Protein AF-I3IBZ4-F1 (afdb_monomer)

Structure (mmCIF, N/CA/C/O backbone):
data_AF-I3IBZ4-F1
#
_entry.id   AF-I3IBZ4-F1
#
loop_
_atom_site.group_PDB
_atom_site.id
_atom_site.type_symbol
_atom_site.label_atom_id
_atom_site.label_alt_id
_atom_site.label_comp_id
_atom_site.label_asym_id
_atom_site.label_entity_id
_atom_site.label_seq_id
_atom_site.pdbx_PDB_ins_code
_atom_site.Cartn_x
_atom_site.Cartn_y
_atom_site.Cartn_z
_atom_site.occupancy
_atom_site.B_iso_or_equiv
_atom_site.auth_seq_id
_atom_site.auth_comp_id
_atom_site.auth_asym_id
_atom_site.auth_atom_id
_atom_site.pdbx_PDB_model_num
ATOM 1 N N . MET A 1 1 ? 5.596 2.658 -30.218 1.00 53.28 1 MET A N 1
ATOM 2 C CA . MET A 1 1 ? 4.573 2.664 -29.150 1.00 53.28 1 MET A CA 1
ATOM 3 C C . MET A 1 1 ? 4.381 1.224 -28.704 1.00 53.28 1 MET A C 1
ATOM 5 O O . MET A 1 1 ? 4.135 0.385 -29.569 1.00 53.28 1 MET A O 1
ATOM 9 N N . ILE A 1 2 ? 4.606 0.935 -27.419 1.00 62.28 2 ILE A N 1
ATOM 10 C CA . ILE A 1 2 ? 4.365 -0.392 -26.828 1.00 62.28 2 ILE A CA 1
ATOM 11 C C . ILE A 1 2 ? 2.844 -0.545 -26.701 1.00 62.28 2 ILE A C 1
ATOM 13 O O . ILE A 1 2 ? 2.195 0.416 -26.272 1.00 62.28 2 ILE A O 1
ATOM 17 N N . PRO A 1 3 ? 2.249 -1.674 -27.111 1.00 62.59 3 PRO A N 1
ATOM 18 C CA . PRO A 1 3 ? 0.838 -1.913 -26.856 1.00 62.59 3 PRO A CA 1
ATOM 19 C C . PRO A 1 3 ? 0.578 -1.909 -25.345 1.00 62.59 3 PRO A C 1
ATOM 21 O O . PRO A 1 3 ? 1.295 -2.533 -24.563 1.00 62.59 3 PRO A O 1
ATOM 24 N N . LYS A 1 4 ? -0.439 -1.150 -24.932 1.00 67.31 4 LYS A N 1
ATOM 25 C CA . LYS A 1 4 ? -0.880 -1.114 -23.535 1.00 67.31 4 LYS A CA 1
ATOM 26 C C . LYS A 1 4 ? -1.390 -2.501 -23.147 1.00 67.31 4 LYS A C 1
ATOM 28 O O . LYS A 1 4 ? -2.086 -3.086 -23.976 1.00 67.31 4 LYS A O 1
ATOM 33 N N . PRO A 1 5 ? -1.140 -2.973 -21.913 1.00 66.19 5 PRO A N 1
ATOM 34 C CA . PRO A 1 5 ? -1.683 -4.243 -21.465 1.00 66.19 5 PRO A CA 1
ATOM 35 C C . PRO A 1 5 ? -3.214 -4.198 -21.543 1.00 66.19 5 PRO A C 1
ATOM 37 O O . PRO A 1 5 ? -3.864 -3.429 -20.830 1.00 66.19 5 PRO A O 1
ATOM 40 N N . LEU A 1 6 ? -3.787 -4.998 -22.439 1.00 59.00 6 LEU A N 1
ATOM 41 C CA . LEU A 1 6 ? -5.228 -5.187 -22.597 1.00 59.00 6 LEU A CA 1
ATOM 42 C C . LEU A 1 6 ? -5.767 -6.164 -21.544 1.00 59.00 6 LEU A C 1
ATOM 44 O O . LEU A 1 6 ? -6.948 -6.112 -21.201 1.00 59.00 6 LEU A O 1
ATOM 48 N N . SER A 1 7 ? -4.904 -7.044 -21.020 1.00 60.31 7 SER A N 1
ATOM 49 C CA . SER A 1 7 ? -5.226 -8.004 -19.959 1.00 60.31 7 SER A CA 1
ATOM 50 C C . SER A 1 7 ? -3.993 -8.379 -19.128 1.00 60.31 7 SER A C 1
ATOM 52 O O . SER A 1 7 ? -2.860 -8.176 -19.561 1.00 60.31 7 SER A O 1
ATOM 54 N N . HIS A 1 8 ? -4.210 -8.963 -17.944 1.00 57.34 8 HIS A N 1
ATOM 55 C CA . HIS A 1 8 ? -3.125 -9.457 -17.084 1.00 57.34 8 HIS A CA 1
ATOM 56 C C . HIS A 1 8 ? -2.368 -10.654 -17.693 1.00 57.34 8 HIS A C 1
ATOM 58 O O . HIS A 1 8 ? -1.254 -10.941 -17.268 1.00 57.34 8 HIS A O 1
ATOM 64 N N . ASP A 1 9 ? -2.935 -11.325 -18.697 1.00 58.59 9 ASP A N 1
ATOM 65 C CA . ASP A 1 9 ? -2.363 -12.529 -19.317 1.00 58.59 9 ASP A CA 1
ATOM 66 C C . ASP A 1 9 ? -1.498 -12.221 -20.549 1.00 58.59 9 ASP A C 1
ATOM 68 O O . ASP A 1 9 ? -0.935 -13.127 -21.158 1.00 58.59 9 ASP A O 1
ATOM 72 N N . GLU A 1 10 ? -1.386 -10.947 -20.937 1.00 62.03 10 GLU A N 1
ATOM 73 C CA . GLU A 1 10 ? -0.671 -10.545 -22.155 1.00 62.03 10 GLU A CA 1
ATOM 74 C C . GLU A 1 10 ? 0.846 -10.754 -22.053 1.00 62.03 10 GLU A C 1
ATOM 76 O O . GLU A 1 10 ? 1.508 -10.988 -23.064 1.00 62.03 10 GLU A O 1
ATOM 81 N N . TYR A 1 11 ? 1.390 -10.724 -20.834 1.00 66.69 11 TYR A N 1
ATOM 82 C CA . TYR A 1 11 ? 2.815 -10.886 -20.575 1.00 66.69 11 TYR A CA 1
ATOM 83 C C . TYR A 1 11 ? 3.063 -12.111 -19.698 1.00 66.69 11 TYR A C 1
ATOM 85 O O . TYR A 1 11 ? 2.478 -12.259 -18.623 1.00 66.69 11 TYR A O 1
ATOM 93 N N . THR A 1 12 ? 3.942 -12.995 -20.168 1.00 68.00 12 THR A N 1
ATOM 94 C CA . THR A 1 12 ? 4.393 -14.153 -19.391 1.00 68.00 12 THR A CA 1
ATOM 95 C C . THR A 1 12 ? 5.521 -13.717 -18.462 1.00 68.00 12 THR A C 1
ATOM 97 O O . THR A 1 12 ? 6.409 -12.968 -18.865 1.00 68.00 12 THR A O 1
ATOM 100 N N . ILE A 1 13 ? 5.461 -14.167 -17.212 1.00 68.38 13 ILE A N 1
ATOM 101 C CA . ILE A 1 13 ? 6.496 -13.929 -16.205 1.00 68.38 13 ILE A CA 1
ATOM 102 C C . ILE A 1 13 ? 7.833 -14.499 -16.708 1.00 68.38 13 ILE A C 1
ATOM 104 O O . ILE A 1 13 ? 7.874 -15.639 -17.168 1.00 68.38 13 ILE A O 1
ATOM 108 N N . GLY A 1 14 ? 8.893 -13.690 -16.655 1.00 68.12 14 GLY A N 1
ATOM 109 C CA . GLY A 1 14 ? 10.267 -14.103 -16.938 1.00 68.12 14 GLY A CA 1
ATOM 110 C C . GLY A 1 14 ? 10.938 -14.780 -15.744 1.00 68.12 14 GLY A C 1
ATOM 111 O O . GLY A 1 14 ? 10.303 -15.101 -14.744 1.00 68.12 14 GLY A O 1
ATOM 112 N N . ASP A 1 15 ? 12.248 -14.982 -15.838 1.00 68.50 15 ASP A N 1
ATOM 113 C CA . ASP A 1 15 ? 12.976 -15.824 -14.882 1.00 68.50 15 ASP A CA 1
ATOM 114 C C . ASP A 1 15 ? 13.227 -15.155 -13.518 1.00 68.50 15 ASP A C 1
ATOM 116 O O . ASP A 1 15 ? 13.641 -15.834 -12.575 1.00 68.50 15 ASP A O 1
ATOM 120 N N . SER A 1 16 ? 12.996 -13.840 -13.383 1.00 82.88 16 SER A N 1
ATOM 121 C CA . SER A 1 16 ? 13.294 -13.114 -12.147 1.00 82.88 16 SER A CA 1
ATOM 122 C C . SER A 1 16 ? 12.249 -12.067 -11.748 1.00 82.88 16 SER A C 1
ATOM 124 O O . SER A 1 16 ? 11.640 -11.381 -12.574 1.00 82.88 16 SER A O 1
ATOM 126 N N . ALA A 1 17 ? 12.065 -11.949 -10.434 1.00 88.88 17 ALA A N 1
ATOM 127 C CA . ALA A 1 17 ? 11.286 -10.916 -9.774 1.00 88.88 17 ALA A CA 1
ATOM 128 C C . ALA A 1 17 ? 12.067 -10.424 -8.544 1.00 88.88 17 ALA A C 1
ATOM 130 O O . ALA A 1 17 ? 12.696 -11.223 -7.843 1.00 88.88 17 ALA A O 1
ATOM 131 N N . SER A 1 18 ? 12.047 -9.115 -8.284 1.00 91.94 18 SER A N 1
ATOM 132 C CA . SER A 1 18 ? 12.682 -8.502 -7.116 1.00 91.94 18 SER A CA 1
ATOM 133 C C . SER A 1 18 ? 11.680 -7.746 -6.254 1.00 91.94 18 SER A C 1
ATOM 135 O O . SER A 1 18 ? 10.735 -7.114 -6.737 1.00 91.94 18 SER A O 1
ATOM 137 N N . TRP A 1 19 ? 11.931 -7.801 -4.951 1.00 93.44 19 TRP A N 1
ATOM 138 C CA . TRP A 1 19 ? 11.172 -7.093 -3.937 1.00 93.44 19 TRP A CA 1
ATOM 139 C C . TRP A 1 19 ? 12.104 -6.234 -3.104 1.00 93.44 19 TRP A C 1
ATOM 141 O O . TRP A 1 19 ? 13.249 -6.610 -2.844 1.00 93.44 19 TRP A O 1
ATOM 151 N N . VAL A 1 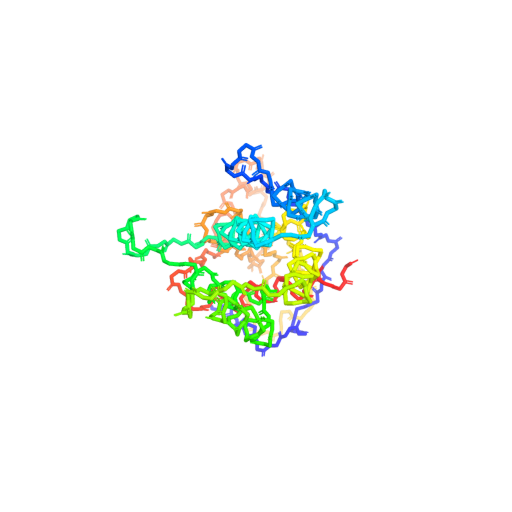20 ? 11.566 -5.134 -2.598 1.00 95.19 20 VAL A N 1
ATOM 152 C CA . VAL A 1 20 ? 12.240 -4.281 -1.625 1.00 95.19 20 VAL A CA 1
ATOM 153 C C . VAL A 1 20 ? 11.359 -4.107 -0.395 1.00 95.19 20 VAL A C 1
ATOM 155 O O . VAL A 1 20 ? 10.133 -4.055 -0.487 1.00 95.19 20 VAL A O 1
ATOM 158 N N . LYS A 1 21 ? 11.975 -4.026 0.783 1.00 95.06 21 LYS A N 1
ATOM 159 C CA . LYS A 1 21 ? 11.260 -3.645 2.000 1.00 95.06 21 LYS A CA 1
ATOM 160 C C . LYS A 1 21 ? 11.139 -2.126 2.042 1.00 95.06 21 LYS A C 1
ATOM 162 O O . LYS A 1 21 ? 12.148 -1.429 1.942 1.00 95.06 21 LYS A O 1
ATOM 167 N N . ILE A 1 22 ? 9.925 -1.618 2.216 1.00 94.62 22 ILE A N 1
ATOM 168 C CA . ILE A 1 22 ? 9.693 -0.197 2.487 1.00 94.62 22 ILE A CA 1
ATOM 169 C C . ILE A 1 22 ? 9.582 0.031 3.997 1.00 94.62 22 ILE A C 1
ATOM 171 O O . ILE A 1 22 ? 9.084 -0.814 4.740 1.00 94.62 22 ILE A O 1
ATOM 175 N N . GLU A 1 23 ? 10.073 1.179 4.455 1.00 90.38 23 GLU A N 1
ATOM 176 C CA . GLU A 1 23 ? 10.063 1.555 5.869 1.00 90.38 23 GLU A CA 1
ATOM 177 C C . GLU A 1 23 ? 8.943 2.556 6.167 1.00 90.38 23 GLU A C 1
ATOM 179 O O . GLU A 1 23 ? 8.594 3.395 5.334 1.00 90.38 23 GLU A O 1
ATOM 184 N N . TYR A 1 24 ? 8.403 2.494 7.383 1.00 90.56 24 TYR A N 1
ATOM 185 C CA . TYR A 1 24 ? 7.459 3.492 7.875 1.00 90.56 24 TYR A CA 1
ATOM 186 C C . TYR A 1 24 ? 8.195 4.795 8.219 1.00 90.56 24 TYR A C 1
ATOM 188 O O . TYR A 1 24 ? 9.241 4.778 8.861 1.00 90.56 24 TYR A O 1
ATOM 196 N N . GLU A 1 25 ? 7.615 5.947 7.869 1.00 84.50 25 GLU A N 1
ATOM 197 C CA . GLU A 1 25 ? 8.152 7.265 8.269 1.00 84.50 25 GLU A CA 1
ATOM 198 C C . GLU A 1 25 ? 8.007 7.532 9.785 1.00 84.50 25 GLU A C 1
ATOM 200 O O . GLU A 1 25 ? 8.640 8.431 10.338 1.00 84.50 25 GLU A O 1
ATOM 205 N N . SER A 1 26 ? 7.145 6.767 10.461 1.00 83.31 26 SER A N 1
ATOM 206 C CA . SER A 1 26 ? 6.847 6.883 11.889 1.00 83.31 26 SER A CA 1
ATOM 207 C C . SER A 1 26 ? 7.740 5.969 12.728 1.00 83.31 26 SER A C 1
ATOM 209 O O . SER A 1 26 ? 8.043 4.847 12.339 1.00 83.31 26 SER A O 1
ATOM 211 N N . PHE A 1 27 ? 8.075 6.413 13.943 1.00 87.19 27 PHE A N 1
ATOM 212 C CA . PHE A 1 27 ? 8.752 5.581 14.946 1.00 87.19 27 PHE A CA 1
ATOM 213 C C . PHE A 1 27 ? 7.892 4.397 15.425 1.00 87.19 27 PHE A C 1
ATOM 215 O O . PHE A 1 27 ? 8.412 3.376 15.867 1.00 87.19 27 PHE A O 1
ATOM 222 N N . ILE A 1 28 ? 6.568 4.552 15.376 1.00 90.88 28 ILE A N 1
ATOM 223 C CA . ILE A 1 28 ? 5.593 3.523 15.748 1.00 90.88 28 ILE A CA 1
ATOM 224 C C . ILE A 1 28 ? 4.964 2.989 14.466 1.00 90.88 28 ILE A C 1
ATOM 226 O O . ILE A 1 28 ? 4.388 3.771 13.708 1.00 90.88 28 ILE A O 1
ATOM 230 N N . ASP A 1 29 ? 5.050 1.678 14.252 1.00 94.19 29 ASP A N 1
ATOM 231 C CA . ASP 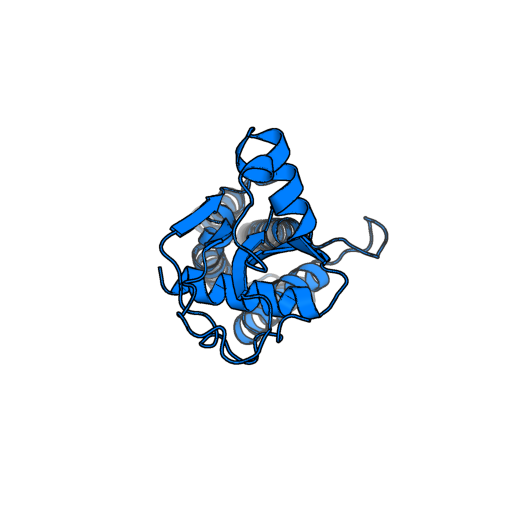A 1 29 ? 4.435 1.002 13.110 1.00 94.19 29 ASP A CA 1
ATOM 232 C C . ASP A 1 29 ? 2.928 0.708 13.334 1.00 94.19 29 ASP A C 1
ATOM 234 O O . ASP A 1 29 ? 2.404 0.824 14.454 1.00 94.19 29 ASP A O 1
ATOM 238 N N . PRO A 1 30 ? 2.185 0.336 12.276 1.00 96.56 30 PRO A N 1
ATOM 239 C CA . PRO A 1 30 ? 0.769 -0.011 12.380 1.00 96.56 30 PRO A CA 1
ATOM 240 C C . PRO A 1 30 ? 0.477 -1.170 13.338 1.00 96.56 30 PRO A C 1
ATOM 242 O O . PRO A 1 30 ? -0.491 -1.106 14.100 1.00 96.56 30 PRO A O 1
ATOM 245 N N . ALA A 1 31 ? 1.322 -2.204 13.354 1.00 96.56 31 ALA A N 1
ATOM 246 C CA . ALA A 1 31 ? 1.151 -3.361 14.230 1.00 96.56 31 ALA A CA 1
ATOM 247 C C . ALA A 1 31 ? 1.215 -2.958 15.712 1.00 96.56 31 ALA A C 1
ATOM 249 O O . ALA A 1 31 ? 0.456 -3.462 16.545 1.00 96.56 31 ALA A O 1
ATOM 250 N N . LYS A 1 32 ? 2.064 -1.987 16.051 1.00 97.56 32 LYS A N 1
ATOM 251 C CA . LYS A 1 32 ? 2.188 -1.449 17.399 1.00 97.56 32 LYS A CA 1
ATOM 252 C C . LYS A 1 32 ? 0.945 -0.668 17.810 1.00 97.56 32 LYS A C 1
ATOM 254 O O . LYS A 1 32 ? 0.459 -0.886 18.921 1.00 97.56 32 LYS A O 1
ATOM 259 N N . TYR A 1 33 ? 0.392 0.170 16.934 1.00 97.62 33 TYR A N 1
ATOM 260 C CA . TYR A 1 33 ? -0.895 0.825 17.190 1.00 97.62 33 TYR A CA 1
ATOM 261 C C . TYR A 1 33 ? -2.027 -0.190 17.389 1.00 97.62 33 TYR A C 1
ATOM 263 O O . TYR A 1 33 ? -2.779 -0.078 18.357 1.00 97.62 33 TYR A O 1
ATOM 271 N N . LEU A 1 34 ? -2.105 -1.225 16.548 1.00 97.50 34 LEU A N 1
ATOM 272 C CA . LEU A 1 34 ? -3.077 -2.307 16.720 1.00 97.50 34 LEU A CA 1
ATOM 273 C C . LEU A 1 34 ? -2.883 -3.036 18.061 1.00 97.50 34 LEU A C 1
ATOM 275 O O . LEU A 1 34 ? -3.854 -3.342 18.746 1.00 97.50 34 LEU A O 1
ATOM 279 N N . SER A 1 35 ? -1.637 -3.245 18.498 1.00 97.94 35 SER A N 1
ATOM 280 C CA . SER A 1 35 ? -1.361 -3.861 19.802 1.00 97.94 35 SER A CA 1
ATOM 281 C C . SER A 1 35 ? -1.858 -3.019 20.982 1.00 97.94 35 SER A C 1
ATOM 283 O O . SER A 1 35 ? -2.307 -3.580 21.977 1.00 97.94 35 SER A O 1
ATOM 285 N N . PHE A 1 36 ? -1.805 -1.684 20.891 1.00 97.06 36 PHE A N 1
ATOM 286 C CA . PHE A 1 36 ? -2.398 -0.812 21.910 1.00 97.06 36 PHE A CA 1
ATOM 287 C C . PHE A 1 36 ? -3.915 -0.943 21.921 1.00 97.06 36 PHE A C 1
ATOM 289 O O . PHE A 1 36 ? -4.502 -1.069 22.988 1.00 97.06 36 PHE A O 1
ATOM 296 N N . SER A 1 37 ? -4.517 -1.001 20.733 1.00 95.38 37 SER A N 1
ATOM 297 C CA . SER A 1 37 ? -5.954 -1.186 20.576 1.00 95.38 37 SER A CA 1
ATOM 298 C C . SER A 1 37 ? -6.462 -2.470 21.240 1.00 95.38 37 SER A C 1
ATOM 300 O O . SER A 1 37 ? -7.388 -2.430 22.046 1.00 95.38 37 SER A O 1
ATOM 302 N N . LYS A 1 38 ? -5.788 -3.597 20.991 1.00 96.38 38 LYS A N 1
ATOM 303 C CA . LYS A 1 38 ? -6.114 -4.886 21.619 1.00 96.38 38 LYS A CA 1
ATOM 304 C C . LYS A 1 38 ? -5.941 -4.858 23.138 1.00 96.38 38 LYS A C 1
ATOM 306 O O . LYS A 1 38 ? -6.815 -5.313 23.864 1.00 96.38 38 LYS A O 1
ATOM 311 N N . LYS A 1 39 ? -4.854 -4.254 23.628 1.00 96.56 39 LYS A N 1
ATOM 312 C CA . LYS A 1 39 ? -4.608 -4.113 25.072 1.00 96.56 39 LYS A CA 1
ATOM 313 C C . LYS A 1 39 ? -5.665 -3.272 25.778 1.00 96.56 39 LYS A C 1
ATOM 315 O O . LYS A 1 39 ? -6.020 -3.596 26.905 1.00 96.56 39 LYS A O 1
ATOM 320 N N . ASP A 1 40 ? -6.164 -2.216 25.138 1.00 94.81 40 ASP A N 1
ATOM 321 C CA . ASP A 1 40 ? -7.244 -1.404 25.706 1.00 94.81 40 ASP A CA 1
ATOM 322 C C . ASP A 1 40 ? -8.495 -2.268 25.971 1.00 94.81 40 ASP A C 1
ATOM 324 O O . ASP A 1 40 ? -9.120 -2.114 27.018 1.00 94.81 40 ASP A O 1
ATOM 328 N N . LEU A 1 41 ? -8.807 -3.234 25.094 1.00 91.31 41 LEU A N 1
ATOM 329 C CA . LEU A 1 41 ? -9.903 -4.188 25.309 1.00 91.31 41 LEU A CA 1
ATOM 330 C C . LEU A 1 41 ? -9.621 -5.244 26.386 1.00 91.31 41 LEU A C 1
ATOM 332 O O . LEU A 1 41 ? -10.563 -5.744 26.994 1.00 91.31 41 LEU A O 1
ATOM 336 N N . GLU A 1 42 ? -8.360 -5.603 26.620 1.00 92.00 42 GLU A N 1
ATOM 337 C CA . GLU A 1 42 ? -7.977 -6.616 27.615 1.00 92.00 42 GLU A CA 1
ATOM 338 C C . GLU A 1 42 ? -8.001 -6.086 29.058 1.00 92.00 42 GLU A C 1
ATOM 340 O O . GLU A 1 42 ? -8.239 -6.857 29.986 1.00 92.00 42 GLU A O 1
ATOM 345 N N . ILE A 1 43 ? -7.727 -4.791 29.264 1.00 87.50 43 ILE A N 1
ATOM 346 C CA . ILE A 1 43 ? -7.568 -4.202 30.607 1.00 87.50 43 ILE A CA 1
ATOM 347 C C . ILE A 1 43 ? -8.915 -4.027 31.311 1.00 87.50 43 ILE A C 1
ATOM 349 O O . ILE A 1 43 ? -9.106 -4.495 32.432 1.00 87.50 43 ILE A O 1
ATOM 353 N N . GLU A 1 44 ? -9.827 -3.293 30.681 1.00 85.62 44 GLU A N 1
ATOM 354 C CA . GLU A 1 44 ? -11.117 -2.918 31.253 1.00 85.62 44 GLU A CA 1
ATOM 355 C C . GLU A 1 44 ? -12.109 -2.689 30.117 1.00 85.62 44 GLU A C 1
ATOM 357 O O . GLU A 1 44 ? -11.768 -2.109 29.087 1.00 85.62 44 GLU A O 1
ATOM 362 N N . LYS A 1 45 ? -13.360 -3.101 30.306 1.00 88.62 45 LYS A N 1
ATOM 363 C CA . LYS A 1 45 ? -14.439 -2.842 29.352 1.00 88.62 45 LYS A CA 1
ATOM 364 C C . LYS A 1 45 ? -15.172 -1.578 29.797 1.00 88.62 45 LYS A C 1
ATOM 366 O O . LYS A 1 45 ? -16.030 -1.619 30.674 1.00 88.62 45 LYS A O 1
ATOM 371 N N . SER A 1 46 ? -14.768 -0.441 29.238 1.00 92.12 46 SER A N 1
ATOM 372 C CA . SER A 1 46 ? -15.305 0.880 29.561 1.00 92.12 46 SER A CA 1
ATOM 373 C C . SER A 1 46 ? -15.401 1.734 28.302 1.00 92.12 46 SER A C 1
ATOM 375 O O . SER A 1 46 ? -14.685 1.525 27.326 1.00 92.12 46 SER A O 1
ATOM 377 N N . GLU A 1 47 ? -16.222 2.775 28.353 1.00 90.50 47 GLU A N 1
ATOM 378 C CA . GLU A 1 47 ? -16.339 3.754 27.269 1.00 90.50 47 GLU A CA 1
ATOM 379 C C . GLU A 1 47 ? -14.972 4.330 26.863 1.00 90.50 47 GLU A C 1
ATOM 381 O O . GLU A 1 47 ? -14.653 4.467 25.682 1.00 90.50 47 GLU A O 1
ATOM 386 N N . ARG A 1 48 ? -14.117 4.611 27.856 1.00 92.56 48 ARG A N 1
ATOM 387 C CA . ARG A 1 48 ? -12.763 5.132 27.643 1.00 92.56 48 ARG A CA 1
ATOM 388 C C . ARG A 1 48 ? -11.891 4.148 26.870 1.00 92.56 48 ARG A C 1
ATOM 390 O O . ARG A 1 48 ? -11.175 4.567 25.961 1.00 92.56 48 ARG A O 1
ATOM 397 N N . THR A 1 49 ? -11.902 2.874 27.251 1.00 94.06 49 THR A N 1
ATOM 398 C CA . THR A 1 49 ? -11.075 1.861 26.592 1.00 94.06 49 THR A CA 1
ATOM 399 C C . THR A 1 49 ? -11.584 1.571 25.186 1.00 94.06 49 THR A C 1
ATOM 401 O O . THR A 1 49 ? -10.764 1.464 24.281 1.00 94.06 49 THR A O 1
ATOM 404 N N . PHE A 1 50 ? -12.897 1.595 24.949 1.00 91.38 50 PHE A N 1
ATOM 405 C CA . PHE A 1 50 ? -13.464 1.471 23.601 1.00 91.38 50 PHE A CA 1
ATOM 406 C C . PHE A 1 50 ? -13.046 2.625 22.681 1.00 91.38 50 PHE A C 1
ATOM 408 O O . PHE A 1 50 ? -12.520 2.397 21.590 1.00 91.38 50 PHE A O 1
ATOM 415 N N . ILE A 1 51 ? -13.166 3.873 23.150 1.00 89.81 51 ILE A N 1
ATOM 416 C CA . ILE A 1 51 ? -12.731 5.063 22.398 1.00 89.81 51 ILE A CA 1
ATOM 417 C C . ILE A 1 51 ? -11.230 5.001 22.075 1.00 89.81 51 ILE A C 1
ATOM 419 O O . ILE A 1 51 ? -10.813 5.303 20.948 1.00 89.81 51 ILE A O 1
ATOM 423 N N . ASN A 1 52 ? -10.403 4.608 23.048 1.00 93.00 52 ASN A N 1
ATOM 424 C CA . ASN A 1 52 ? -8.960 4.475 22.854 1.00 93.00 52 ASN A CA 1
ATOM 425 C C . ASN A 1 52 ? -8.624 3.363 21.859 1.00 93.00 52 ASN A C 1
ATOM 427 O O . ASN A 1 52 ? -7.817 3.583 20.947 1.00 93.00 52 ASN A O 1
ATOM 431 N N . ALA A 1 53 ? -9.280 2.211 21.992 1.00 93.62 53 ALA A N 1
ATOM 432 C CA . ALA A 1 53 ? -9.045 1.055 21.151 1.00 93.62 53 ALA A CA 1
ATOM 433 C C . ALA A 1 53 ? -9.342 1.384 19.684 1.00 93.62 53 ALA A C 1
ATOM 435 O O . ALA A 1 53 ? -8.465 1.247 18.825 1.00 93.62 53 ALA A O 1
ATOM 436 N N . ILE A 1 54 ? -10.520 1.944 19.412 1.00 90.69 54 ILE A N 1
ATOM 437 C CA . ILE A 1 54 ? -10.900 2.463 18.097 1.00 90.69 54 ILE A CA 1
ATOM 438 C C . ILE A 1 54 ? -9.873 3.473 17.567 1.00 90.69 54 ILE A C 1
ATOM 440 O O . ILE A 1 54 ? -9.412 3.371 16.428 1.00 90.69 54 ILE A O 1
ATOM 444 N N . SER A 1 55 ? -9.483 4.450 18.391 1.00 90.75 55 SER A N 1
ATOM 445 C CA . SER A 1 55 ? -8.552 5.507 17.977 1.00 90.75 55 SER A CA 1
ATOM 446 C C . SER A 1 55 ? -7.189 4.940 17.571 1.00 90.75 55 SER A C 1
ATOM 448 O O . SER A 1 55 ? -6.575 5.409 16.611 1.00 90.75 55 SER A O 1
ATOM 450 N N . ASN A 1 56 ? -6.707 3.925 18.287 1.00 94.88 56 ASN A N 1
ATOM 451 C CA . ASN A 1 56 ? -5.455 3.238 17.987 1.00 94.88 56 ASN A CA 1
ATOM 452 C C . ASN A 1 56 ? -5.564 2.365 16.727 1.00 94.88 56 ASN A C 1
ATOM 454 O O . ASN A 1 56 ? -4.705 2.468 15.852 1.00 94.88 56 ASN A O 1
ATOM 458 N N . ALA A 1 57 ? -6.645 1.600 16.562 1.00 93.19 57 ALA A N 1
ATOM 459 C CA . ALA A 1 57 ? -6.893 0.828 15.341 1.00 93.19 57 ALA A CA 1
ATOM 460 C C . ALA A 1 57 ? -6.988 1.734 14.096 1.00 93.19 57 ALA A C 1
ATOM 462 O O . ALA A 1 57 ? -6.399 1.443 13.054 1.00 93.19 57 ALA A O 1
ATOM 463 N N . LYS A 1 58 ? -7.619 2.907 14.221 1.00 89.75 58 LYS A N 1
ATOM 464 C CA . LYS A 1 58 ? -7.655 3.917 13.155 1.00 89.75 58 LYS A CA 1
ATOM 465 C C . LYS A 1 58 ? -6.258 4.413 12.779 1.00 89.75 58 LYS A C 1
ATOM 467 O O . LYS A 1 58 ? -5.958 4.530 11.593 1.00 89.75 58 LYS A O 1
ATOM 472 N N . ARG A 1 59 ? -5.396 4.709 13.758 1.00 92.06 59 ARG A N 1
ATOM 473 C CA . ARG A 1 59 ? -4.008 5.131 13.484 1.00 92.06 59 ARG A CA 1
ATOM 474 C C . ARG A 1 59 ? -3.231 4.052 12.738 1.00 92.06 59 ARG A C 1
ATOM 476 O O . ARG A 1 59 ? -2.522 4.387 11.794 1.00 92.06 59 ARG A O 1
ATOM 483 N N . ALA A 1 60 ? -3.420 2.785 13.110 1.00 94.56 60 ALA A N 1
ATOM 484 C CA . ALA A 1 60 ? -2.822 1.659 12.402 1.00 94.56 60 ALA A CA 1
ATOM 485 C C . ALA A 1 60 ? -3.255 1.627 10.926 1.00 94.56 60 ALA A C 1
ATOM 487 O O . ALA A 1 60 ? -2.409 1.632 10.033 1.00 94.56 60 ALA A O 1
ATOM 488 N N . LEU A 1 61 ? -4.565 1.694 10.669 1.00 92.56 61 LEU A N 1
ATOM 489 C CA . LEU A 1 61 ? -5.124 1.744 9.316 1.00 92.56 61 LEU A CA 1
ATOM 490 C C . LEU A 1 61 ? -4.579 2.928 8.502 1.00 92.56 61 LEU A C 1
ATOM 492 O O . LEU A 1 61 ? -4.147 2.752 7.363 1.00 92.56 61 LEU A O 1
ATOM 496 N N . HIS A 1 62 ? -4.611 4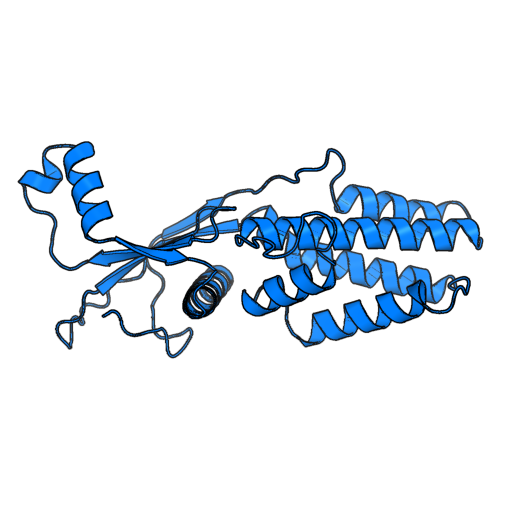.133 9.075 1.00 91.31 62 HIS A N 1
ATOM 497 C CA . HIS A 1 62 ? -4.166 5.351 8.400 1.00 91.31 62 HIS A CA 1
ATOM 498 C C . HIS A 1 62 ? -2.695 5.265 8.000 1.00 91.31 62 HIS A C 1
ATOM 500 O O . HIS A 1 62 ? -2.371 5.497 6.837 1.00 91.31 62 HIS A O 1
ATOM 506 N N . LEU A 1 63 ? -1.826 4.882 8.939 1.00 93.69 63 LEU A N 1
ATOM 507 C CA . LEU A 1 63 ? -0.393 4.784 8.690 1.00 93.69 63 LEU A CA 1
ATOM 508 C C . LEU A 1 63 ? -0.073 3.719 7.630 1.00 93.69 63 LEU A C 1
ATOM 510 O O . LEU A 1 63 ? 0.746 3.978 6.750 1.00 93.69 63 LEU A O 1
ATOM 514 N N . GLN A 1 64 ? -0.745 2.562 7.662 1.00 95.31 64 GLN A N 1
ATOM 515 C CA . GLN A 1 64 ? -0.577 1.509 6.652 1.00 95.31 64 GLN A CA 1
ATOM 516 C C . GLN A 1 64 ? -0.917 2.020 5.245 1.00 95.31 64 GLN A C 1
ATOM 518 O O . GLN A 1 64 ? -0.126 1.892 4.312 1.00 95.31 64 GLN A O 1
ATOM 523 N N . VAL A 1 65 ? -2.093 2.633 5.092 1.00 93.88 65 VAL A N 1
ATOM 524 C CA . VAL A 1 65 ? -2.586 3.141 3.802 1.00 93.88 65 VAL A CA 1
ATOM 525 C C . VAL A 1 65 ? -1.711 4.278 3.280 1.00 93.88 65 VAL A C 1
ATOM 527 O O . VAL A 1 65 ? -1.374 4.304 2.094 1.00 93.88 65 VAL A O 1
ATOM 530 N N . GLU A 1 66 ? -1.324 5.214 4.145 1.00 93.50 66 GLU A N 1
ATOM 531 C CA . GLU A 1 66 ? -0.451 6.330 3.778 1.00 93.50 66 GLU A CA 1
ATOM 532 C C . GLU A 1 66 ? 0.921 5.827 3.319 1.00 93.50 66 GLU A C 1
ATOM 534 O O . GLU A 1 66 ? 1.410 6.254 2.276 1.00 93.50 66 GLU A O 1
ATOM 539 N N . THR A 1 67 ? 1.503 4.868 4.038 1.00 94.94 67 THR A N 1
ATOM 540 C CA . THR A 1 67 ? 2.807 4.283 3.693 1.00 94.94 67 THR A CA 1
ATOM 541 C C . THR A 1 67 ? 2.757 3.585 2.338 1.00 94.94 67 THR A C 1
ATOM 543 O O . THR A 1 67 ? 3.561 3.891 1.459 1.00 94.94 67 THR A O 1
ATOM 546 N N . ILE A 1 68 ? 1.763 2.717 2.122 1.00 96.00 68 ILE A N 1
ATOM 547 C CA . ILE A 1 68 ? 1.615 1.990 0.855 1.00 96.00 68 ILE A CA 1
ATOM 548 C C . ILE A 1 68 ? 1.373 2.960 -0.307 1.00 96.00 68 ILE A C 1
ATOM 550 O O . ILE A 1 68 ? 2.049 2.888 -1.330 1.00 96.00 68 ILE A O 1
ATOM 554 N N . SER A 1 69 ? 0.432 3.895 -0.166 1.00 95.25 69 SER A N 1
ATOM 555 C CA . SER A 1 69 ? 0.126 4.853 -1.238 1.00 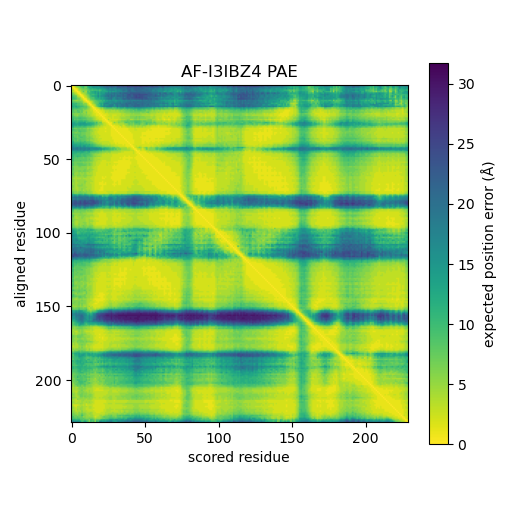95.25 69 SER A CA 1
ATOM 556 C C . SER A 1 69 ? 1.328 5.736 -1.588 1.00 95.25 69 SER A C 1
ATOM 558 O O . SER A 1 69 ? 1.598 5.937 -2.774 1.00 95.25 69 SER A O 1
ATOM 560 N N . LYS A 1 70 ? 2.087 6.218 -0.593 1.00 94.62 70 LYS A N 1
ATOM 561 C CA . LYS A 1 70 ? 3.338 6.955 -0.817 1.00 94.62 70 LYS A CA 1
ATOM 562 C C . LYS A 1 70 ? 4.376 6.096 -1.530 1.00 94.62 70 LYS A C 1
ATOM 564 O O . LYS A 1 70 ? 5.000 6.598 -2.457 1.00 94.62 70 LYS A O 1
ATOM 569 N N . ALA A 1 71 ? 4.532 4.824 -1.161 1.00 95.88 71 ALA A N 1
ATOM 570 C CA . ALA A 1 71 ? 5.460 3.912 -1.833 1.00 95.88 71 ALA A CA 1
ATOM 571 C C . ALA A 1 71 ? 5.096 3.704 -3.311 1.00 95.88 71 ALA A C 1
ATOM 573 O O . ALA A 1 71 ? 5.971 3.757 -4.170 1.00 95.88 71 ALA A O 1
ATOM 574 N N . PHE A 1 72 ? 3.802 3.625 -3.638 1.00 96.44 72 PHE A N 1
ATOM 575 C CA . PHE A 1 72 ? 3.301 3.678 -5.020 1.00 96.44 72 PHE A CA 1
ATOM 576 C C . PHE A 1 72 ? 3.302 5.097 -5.627 1.00 96.44 72 PHE A C 1
ATOM 578 O O . PHE A 1 72 ? 2.687 5.349 -6.660 1.00 96.44 72 PHE A O 1
ATOM 585 N N . GLY A 1 73 ? 3.971 6.062 -4.998 1.00 94.50 73 GLY A N 1
ATOM 586 C CA . GLY A 1 73 ? 4.205 7.390 -5.551 1.00 94.50 73 GLY A CA 1
ATOM 587 C C . GLY A 1 73 ? 3.007 8.328 -5.543 1.00 94.50 73 GLY A C 1
ATOM 588 O O . GLY A 1 73 ? 2.915 9.216 -6.400 1.00 94.50 73 GLY A O 1
ATOM 589 N N . PHE A 1 74 ? 2.094 8.155 -4.587 1.00 93.50 74 PHE A N 1
ATOM 590 C CA . PHE A 1 74 ? 1.077 9.156 -4.307 1.00 93.50 74 PHE A CA 1
ATOM 591 C C . PHE A 1 74 ? 1.745 10.496 -3.980 1.00 93.50 74 PHE A C 1
ATOM 593 O O . PHE A 1 74 ? 2.431 10.652 -2.968 1.00 93.50 74 PHE A O 1
ATOM 600 N N . LYS A 1 75 ? 1.514 11.489 -4.841 1.00 84.00 75 LYS A N 1
ATOM 601 C CA . LYS A 1 75 ? 1.927 12.879 -4.638 1.00 84.00 75 LYS A CA 1
ATOM 602 C C . LYS A 1 75 ? 0.671 13.728 -4.529 1.00 84.00 75 LYS A C 1
ATOM 604 O O . LYS A 1 75 ? -0.076 13.870 -5.498 1.00 84.00 75 LYS A O 1
ATOM 609 N N . SER A 1 76 ? 0.430 14.309 -3.356 1.00 67.19 76 SER A N 1
ATOM 610 C CA . SER A 1 76 ? -0.691 15.232 -3.200 1.00 67.19 76 SER A CA 1
ATOM 611 C C . SER A 1 76 ? -0.516 16.457 -4.099 1.00 67.19 76 SER A C 1
ATOM 613 O O . SER A 1 76 ? 0.485 17.165 -4.012 1.00 67.19 76 SER A O 1
ATOM 615 N N . ARG A 1 77 ? -1.540 16.750 -4.909 1.00 62.28 77 ARG A N 1
ATOM 616 C CA . ARG A 1 77 ? -1.676 18.027 -5.637 1.00 62.28 77 ARG A CA 1
ATOM 617 C C . ARG A 1 77 ? -2.238 19.151 -4.757 1.00 62.28 77 ARG A C 1
ATOM 619 O O . ARG A 1 77 ? -2.193 20.315 -5.142 1.00 62.28 77 ARG A O 1
ATOM 626 N N . LYS A 1 78 ? -2.796 18.808 -3.594 1.00 57.75 78 LYS A N 1
ATOM 627 C CA . LYS A 1 78 ? -3.294 19.751 -2.588 1.00 57.75 78 LYS A CA 1
ATOM 628 C C . LYS A 1 78 ? -2.132 20.175 -1.679 1.00 57.75 78 LYS A C 1
ATOM 630 O O . LYS A 1 78 ? -1.185 19.411 -1.487 1.00 57.75 78 LYS A O 1
ATOM 635 N N . SER A 1 79 ? -2.223 21.371 -1.087 1.00 54.56 79 SER A N 1
ATOM 636 C CA . SER A 1 79 ? -1.369 21.784 0.044 1.00 54.56 79 SER A CA 1
ATOM 637 C C . SER A 1 79 ? -1.239 20.636 1.058 1.00 54.56 79 SER A C 1
ATOM 639 O O . SER A 1 79 ? -2.225 19.931 1.286 1.00 54.56 79 SER A O 1
ATOM 641 N N . LYS A 1 80 ? -0.057 20.463 1.678 1.00 54.25 80 LYS A N 1
ATOM 642 C CA . LYS A 1 80 ? 0.224 19.407 2.679 1.00 54.25 80 LYS A CA 1
ATOM 643 C C . LYS A 1 80 ? -0.860 19.281 3.765 1.00 54.25 80 LYS A C 1
ATOM 645 O O . LYS A 1 80 ? -1.019 18.206 4.321 1.00 54.25 80 LYS A O 1
ATOM 650 N N . ASN A 1 81 ? -1.635 20.339 4.017 1.00 50.91 81 ASN A N 1
ATOM 651 C CA . ASN A 1 81 ? -2.675 20.375 5.046 1.00 50.91 81 ASN A CA 1
ATOM 652 C C . ASN A 1 81 ? -4.068 19.885 4.588 1.00 50.91 81 ASN A C 1
ATOM 654 O O . ASN A 1 81 ? -4.970 19.825 5.414 1.00 50.91 81 ASN A O 1
ATOM 658 N N . ASN A 1 82 ? -4.263 19.547 3.306 1.00 55.50 82 ASN A N 1
ATOM 659 C CA . ASN A 1 82 ? -5.576 19.199 2.730 1.00 55.50 82 ASN A CA 1
ATOM 660 C C . ASN A 1 82 ? -5.649 17.778 2.144 1.00 55.50 82 ASN A C 1
ATOM 662 O O . ASN A 1 82 ? -6.617 17.449 1.454 1.00 55.50 82 ASN A O 1
ATOM 666 N N . VAL A 1 83 ? -4.632 16.950 2.380 1.00 68.75 83 VAL A N 1
ATOM 667 C CA . VAL A 1 83 ? -4.674 15.532 2.008 1.00 68.75 83 VAL A CA 1
ATOM 668 C C . VAL A 1 83 ? -5.526 14.812 3.029 1.00 68.75 83 VAL A C 1
ATOM 670 O O . VAL A 1 83 ? -5.187 14.795 4.211 1.00 68.75 83 VAL A O 1
ATOM 673 N N . ASN A 1 84 ? -6.648 14.251 2.595 1.00 79.38 84 ASN A N 1
ATOM 674 C CA . ASN A 1 84 ? -7.466 13.440 3.481 1.00 79.38 84 ASN A CA 1
ATOM 675 C C . ASN A 1 84 ? -7.155 11.952 3.259 1.00 79.38 84 ASN A C 1
ATOM 677 O O . ASN A 1 84 ? -6.672 11.534 2.210 1.00 79.38 84 ASN A O 1
ATOM 681 N N . PHE A 1 85 ? -7.442 11.132 4.267 1.00 84.25 85 PHE A N 1
ATOM 682 C CA . PHE A 1 85 ? -7.250 9.680 4.207 1.00 84.25 85 PHE A CA 1
ATOM 683 C C . PHE A 1 85 ? -7.975 9.024 3.016 1.00 84.25 85 PHE A C 1
ATOM 685 O O . PHE A 1 85 ? -7.528 8.005 2.494 1.00 84.25 85 PHE A O 1
ATOM 692 N N . HIS A 1 86 ? -9.072 9.632 2.556 1.00 84.38 86 HIS A N 1
ATOM 693 C CA . HIS A 1 86 ? -9.823 9.159 1.400 1.00 84.38 86 HIS A CA 1
ATOM 694 C C . HIS A 1 86 ? -9.004 9.233 0.102 1.00 84.38 86 HIS A C 1
ATOM 696 O O . HIS A 1 86 ? -8.997 8.256 -0.639 1.00 84.38 86 HIS A O 1
ATOM 702 N N . ASP A 1 87 ? -8.242 10.310 -0.117 1.00 88.44 87 ASP A N 1
ATOM 703 C CA . ASP A 1 87 ? -7.369 10.452 -1.291 1.00 88.44 87 ASP A CA 1
ATOM 704 C C . ASP A 1 87 ? -6.330 9.303 -1.363 1.00 88.44 87 ASP A C 1
ATOM 706 O O . ASP A 1 87 ? -6.058 8.763 -2.437 1.00 88.44 87 ASP A O 1
ATOM 710 N N . HIS A 1 88 ? -5.777 8.880 -0.217 1.00 91.06 88 HIS A N 1
ATOM 711 C CA . HIS A 1 88 ? -4.838 7.752 -0.157 1.00 91.06 88 HIS A CA 1
ATOM 712 C C . HIS A 1 88 ? -5.516 6.404 -0.436 1.00 91.06 88 HIS A C 1
ATOM 714 O O . HIS A 1 88 ? -4.960 5.562 -1.145 1.00 91.06 88 HIS A O 1
ATOM 720 N N . LEU A 1 89 ? -6.721 6.196 0.103 1.00 89.31 89 LEU A N 1
ATOM 721 C CA . LEU A 1 89 ? -7.510 4.990 -0.148 1.00 89.31 89 LEU A CA 1
ATOM 722 C C . LEU A 1 89 ? -7.872 4.837 -1.632 1.00 89.31 89 LEU A C 1
ATOM 724 O O . LEU A 1 89 ? -7.679 3.756 -2.192 1.00 89.31 89 LEU A O 1
ATOM 728 N N . GLU A 1 90 ? -8.354 5.908 -2.267 1.00 89.19 90 GLU A N 1
ATOM 729 C CA . GLU A 1 90 ? -8.666 5.923 -3.701 1.00 89.19 90 GLU A CA 1
ATOM 730 C C . GLU A 1 90 ? -7.420 5.638 -4.545 1.00 89.19 90 GLU A C 1
ATOM 732 O O . GLU A 1 90 ? -7.478 4.884 -5.517 1.00 89.19 90 GLU A O 1
ATOM 737 N N . TYR A 1 91 ? -6.265 6.194 -4.168 1.00 93.12 91 TYR A N 1
ATOM 738 C CA . TYR A 1 91 ? -5.017 5.923 -4.877 1.00 93.12 91 TYR A CA 1
ATOM 739 C C . TYR A 1 91 ? -4.605 4.448 -4.779 1.00 93.12 91 TYR A C 1
ATOM 741 O O . TYR A 1 91 ? -4.283 3.829 -5.793 1.00 93.12 91 TYR A O 1
ATOM 749 N N . CYS A 1 92 ? -4.690 3.847 -3.589 1.00 93.50 92 CYS A N 1
ATOM 750 C CA . CYS A 1 92 ? -4.443 2.414 -3.406 1.00 93.50 92 CYS A CA 1
ATOM 751 C C . CYS A 1 92 ? -5.404 1.538 -4.235 1.00 93.50 92 CYS A C 1
ATOM 753 O O . CYS A 1 92 ? -4.995 0.500 -4.763 1.00 93.50 92 CYS A O 1
ATOM 755 N N . GLU A 1 93 ? -6.667 1.940 -4.392 1.00 91.75 93 GLU A N 1
ATOM 756 C CA . GLU A 1 93 ? -7.611 1.268 -5.296 1.00 91.75 93 GLU A CA 1
ATOM 757 C C . GLU A 1 93 ? -7.212 1.419 -6.765 1.00 91.75 93 GLU A C 1
ATOM 759 O O . GLU A 1 93 ? -7.202 0.426 -7.498 1.00 91.75 93 GLU A O 1
ATOM 764 N N . LYS A 1 94 ? -6.807 2.620 -7.199 1.00 93.12 94 LYS A N 1
ATOM 765 C CA . LYS A 1 94 ? -6.289 2.829 -8.559 1.00 93.12 94 LYS A CA 1
ATOM 766 C C . LYS A 1 94 ? -5.071 1.957 -8.842 1.00 93.12 94 LYS A C 1
ATOM 768 O O . LYS A 1 94 ? -4.989 1.403 -9.933 1.00 93.12 94 LYS A O 1
ATOM 773 N N . CYS A 1 95 ? -4.181 1.766 -7.871 1.00 93.69 95 CYS A N 1
ATOM 774 C CA . CYS A 1 95 ? -3.049 0.843 -7.979 1.00 93.69 95 CYS A CA 1
ATOM 775 C C . CYS A 1 95 ? -3.468 -0.640 -7.988 1.00 93.69 95 CYS A C 1
ATOM 777 O O . CYS A 1 95 ? -2.684 -1.486 -8.393 1.00 93.69 95 CYS A O 1
ATOM 779 N N . GLY A 1 96 ? -4.685 -0.996 -7.566 1.00 91.19 96 GLY A N 1
ATOM 780 C CA . GLY A 1 96 ? -5.118 -2.395 -7.442 1.00 91.19 96 GLY A CA 1
ATOM 781 C C . GLY A 1 96 ? -4.631 -3.095 -6.165 1.00 91.19 96 GLY A C 1
ATOM 782 O O . GLY A 1 96 ? -4.744 -4.320 -6.045 1.00 91.19 96 GLY A O 1
ATOM 783 N N . VAL A 1 97 ? -4.121 -2.324 -5.199 1.00 91.06 97 VAL A N 1
ATOM 784 C CA . VAL A 1 97 ? -3.777 -2.790 -3.846 1.00 91.06 97 VAL A CA 1
ATOM 785 C C . VAL A 1 97 ? -5.050 -3.179 -3.098 1.00 91.06 97 VAL A C 1
ATOM 787 O O . VAL A 1 97 ? -5.107 -4.240 -2.476 1.00 91.06 97 VAL A O 1
ATOM 790 N N . LEU A 1 98 ? -6.077 -2.329 -3.192 1.00 85.69 98 LEU A N 1
ATOM 791 C CA . LEU A 1 98 ? -7.367 -2.493 -2.527 1.00 85.69 98 LEU A CA 1
ATOM 792 C C . LEU A 1 98 ? -8.473 -2.774 -3.538 1.00 85.69 98 LEU A C 1
ATOM 794 O O . LEU A 1 98 ? -8.460 -2.265 -4.656 1.00 85.69 98 LEU A O 1
ATOM 798 N N . THR A 1 99 ? -9.462 -3.566 -3.124 1.00 78.25 99 THR A N 1
ATOM 799 C CA . THR A 1 99 ? -10.686 -3.757 -3.908 1.00 78.25 99 THR A CA 1
ATOM 800 C C . THR A 1 99 ? -11.765 -2.761 -3.469 1.00 78.25 99 THR A C 1
ATOM 802 O O . THR A 1 99 ? -11.827 -2.423 -2.279 1.00 78.25 99 THR A O 1
ATOM 805 N N . PRO A 1 100 ? -12.697 -2.374 -4.364 1.00 74.94 100 PRO A N 1
ATOM 806 C CA . PRO A 1 100 ? -13.820 -1.502 -4.007 1.00 74.94 100 PRO A CA 1
ATOM 807 C C . PRO A 1 100 ? -14.645 -2.033 -2.821 1.00 74.94 100 PRO A C 1
ATOM 809 O O . PRO A 1 100 ? -15.236 -1.270 -2.058 1.00 74.94 100 PRO A O 1
ATOM 812 N N . LYS A 1 101 ? -14.698 -3.363 -2.6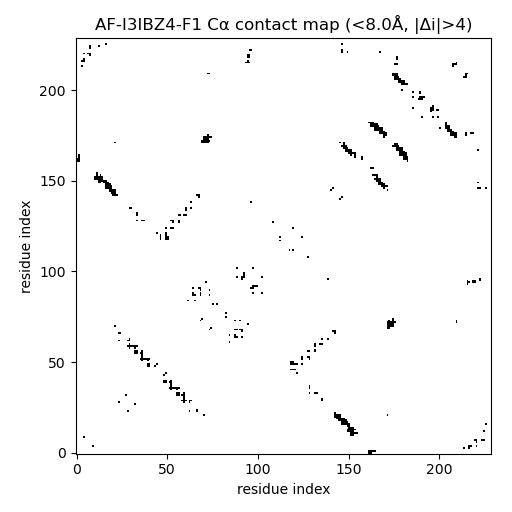46 1.00 75.38 101 LYS A N 1
ATOM 813 C CA . LYS A 1 101 ? -15.415 -4.015 -1.541 1.00 75.38 101 LYS A CA 1
ATOM 814 C C . LYS A 1 101 ? -14.759 -3.724 -0.189 1.00 75.38 101 LYS A C 1
ATOM 816 O O . LYS A 1 101 ? -15.464 -3.345 0.740 1.00 75.38 101 LYS A O 1
ATOM 821 N N . ILE A 1 102 ? -13.432 -3.860 -0.094 1.00 74.25 102 ILE A N 1
ATOM 822 C CA . ILE A 1 102 ? -12.671 -3.562 1.132 1.00 74.25 102 ILE A CA 1
ATOM 823 C C . ILE A 1 102 ? -12.816 -2.080 1.491 1.00 74.25 102 ILE A C 1
ATOM 825 O O . ILE A 1 102 ? -13.083 -1.750 2.645 1.00 74.25 102 ILE A O 1
ATOM 829 N N . LEU A 1 103 ? -12.752 -1.192 0.496 1.00 72.62 103 LEU A N 1
ATOM 830 C CA . LEU A 1 103 ? -12.965 0.241 0.698 1.00 72.62 103 LEU A CA 1
ATOM 831 C C . LEU A 1 103 ? -14.348 0.579 1.250 1.00 72.62 103 LEU A C 1
ATOM 833 O O . LEU A 1 103 ? -14.463 1.387 2.172 1.00 72.62 103 LEU A O 1
ATOM 837 N N . LYS A 1 104 ? -15.406 -0.043 0.718 1.00 74.06 104 LYS A N 1
ATOM 838 C CA . LYS A 1 104 ? -16.770 0.143 1.234 1.00 74.06 104 LYS A CA 1
ATOM 839 C C . LYS A 1 104 ? -16.891 -0.312 2.686 1.00 74.06 104 LYS A C 1
ATOM 841 O O . LYS A 1 104 ? -17.515 0.398 3.470 1.00 74.06 104 LYS A O 1
ATOM 846 N N . SER A 1 105 ? -16.282 -1.443 3.048 1.00 72.44 105 SER A N 1
ATOM 847 C CA . SER A 1 105 ? -16.266 -1.922 4.435 1.00 72.44 105 SER A CA 1
ATOM 848 C C . SER A 1 105 ? -15.547 -0.941 5.365 1.00 72.44 105 SER A C 1
ATOM 850 O O . SER A 1 105 ? -16.121 -0.540 6.374 1.00 72.44 105 SER A O 1
ATOM 852 N N . ILE A 1 106 ? -14.350 -0.477 4.988 1.00 74.38 106 ILE A N 1
ATOM 853 C CA . ILE A 1 106 ? -13.567 0.491 5.774 1.00 74.38 106 ILE A CA 1
ATOM 854 C C . ILE A 1 106 ? -14.331 1.812 5.948 1.00 74.38 106 ILE A C 1
ATOM 856 O O . ILE A 1 106 ? -14.445 2.315 7.064 1.00 74.38 106 ILE A O 1
ATOM 860 N N . ASN A 1 107 ? -14.901 2.357 4.869 1.00 73.75 107 ASN A N 1
ATOM 861 C CA . ASN A 1 107 ? -15.646 3.618 4.917 1.00 73.75 107 ASN A CA 1
ATOM 862 C C . ASN A 1 107 ? -16.931 3.508 5.746 1.00 73.75 107 ASN A C 1
ATOM 864 O O . ASN A 1 107 ? -17.253 4.438 6.480 1.00 73.75 107 ASN A O 1
ATOM 868 N N . LYS A 1 108 ? -17.661 2.386 5.656 1.00 71.94 108 LYS A N 1
ATOM 869 C CA . LYS A 1 108 ? -18.882 2.167 6.446 1.00 71.94 108 LYS A CA 1
ATOM 870 C C . LYS A 1 108 ? -18.583 2.227 7.943 1.00 71.94 108 LYS A C 1
ATOM 872 O O . LYS A 1 108 ? -19.309 2.892 8.673 1.00 71.94 108 LYS A O 1
ATOM 877 N N . ILE A 1 109 ? -17.516 1.563 8.382 1.00 66.50 109 ILE A N 1
ATOM 878 C CA . ILE A 1 109 ? -17.203 1.458 9.811 1.00 66.50 109 ILE A CA 1
ATOM 879 C C . ILE A 1 109 ? -16.561 2.743 10.329 1.00 66.50 109 ILE A C 1
ATOM 881 O O . ILE A 1 109 ? -16.944 3.229 11.389 1.00 66.50 109 ILE A O 1
ATOM 885 N N . ARG A 1 110 ? -15.668 3.362 9.541 1.00 68.31 110 ARG A N 1
ATOM 886 C CA . ARG A 1 110 ? -15.116 4.683 9.863 1.00 68.31 110 ARG A CA 1
ATOM 887 C C . ARG A 1 110 ? -16.236 5.708 10.059 1.00 68.31 110 ARG A C 1
ATOM 889 O O . ARG A 1 110 ? -16.213 6.453 11.029 1.00 68.31 110 ARG A O 1
ATOM 896 N N . ASN A 1 111 ? -17.222 5.719 9.160 1.00 68.12 111 ASN A N 1
ATOM 897 C CA . ASN A 1 111 ? -18.314 6.681 9.230 1.00 68.12 111 ASN A CA 1
ATOM 898 C C . ASN A 1 111 ? -19.220 6.463 10.446 1.00 68.12 111 ASN A C 1
ATOM 900 O O . ASN A 1 111 ? -19.617 7.454 11.047 1.00 68.12 111 ASN A O 1
ATOM 904 N N . ALA A 1 112 ? -19.516 5.209 10.809 1.00 63.72 112 ALA A N 1
ATOM 905 C CA . ALA A 1 112 ? -20.295 4.905 12.010 1.00 63.72 112 ALA A CA 1
ATOM 906 C C . ALA A 1 112 ? -19.605 5.486 13.252 1.00 63.72 112 ALA A C 1
ATOM 908 O O . ALA A 1 112 ? -20.178 6.288 13.975 1.00 63.72 112 ALA A O 1
ATOM 909 N N . VAL A 1 113 ? -18.321 5.187 13.422 1.00 63.53 113 VAL A N 1
ATOM 910 C CA . VAL A 1 113 ? -17.539 5.610 14.586 1.00 63.53 113 VAL A CA 1
ATOM 911 C C . VAL A 1 113 ? -17.279 7.127 14.638 1.00 63.53 113 VAL A C 1
ATOM 913 O O . VAL A 1 113 ? -17.246 7.709 15.719 1.00 63.53 113 VAL A O 1
ATOM 916 N N . GLU A 1 114 ? -17.039 7.787 13.499 1.00 64.00 114 GLU A N 1
ATOM 917 C CA . GLU A 1 114 ? -16.577 9.186 13.469 1.00 64.00 114 GLU A CA 1
ATOM 918 C C . GLU A 1 114 ? -17.689 10.235 13.536 1.00 64.00 114 GLU A C 1
ATOM 920 O O . GLU A 1 114 ? -17.428 11.350 13.990 1.00 64.00 114 GLU A O 1
ATOM 925 N N . HIS A 1 115 ? -18.888 9.932 13.037 1.00 63.59 115 HIS A N 1
ATOM 926 C CA . HIS A 1 115 ? -19.851 10.987 12.705 1.00 63.59 115 HIS A CA 1
ATOM 927 C C . HIS A 1 115 ? -21.012 11.152 13.683 1.00 63.59 115 HIS A C 1
ATOM 929 O O . HIS A 1 115 ? -21.640 12.210 13.667 1.00 63.59 115 HIS A O 1
ATOM 935 N N . ASP A 1 116 ? -21.228 10.201 14.589 1.00 61.19 116 ASP A N 1
ATOM 936 C CA . ASP A 1 116 ? -22.402 10.231 15.468 1.00 61.19 116 ASP A CA 1
ATOM 937 C C . ASP A 1 116 ? -22.087 10.678 16.908 1.00 61.19 116 ASP A C 1
ATOM 939 O O . ASP A 1 116 ? -22.994 10.765 17.733 1.00 61.19 116 ASP A O 1
ATOM 943 N N . TYR A 1 117 ? -20.818 10.995 17.222 1.00 68.19 117 TYR A N 1
ATOM 944 C CA . TYR A 1 117 ? -20.343 11.354 18.577 1.00 68.19 117 TYR A CA 1
ATOM 945 C C . TYR A 1 117 ? -20.834 10.393 19.678 1.00 68.19 117 TYR A C 1
ATOM 947 O O . TYR A 1 117 ? -20.900 10.759 20.853 1.00 68.19 117 TYR A O 1
ATOM 955 N N . TYR A 1 118 ? -21.196 9.168 19.298 1.00 79.25 118 TYR A N 1
ATOM 956 C CA . TYR A 1 118 ? -21.656 8.142 20.213 1.00 79.25 118 TYR A CA 1
ATOM 957 C C . TYR A 1 118 ? -20.477 7.296 20.675 1.00 79.25 118 TYR A C 1
ATOM 959 O O . TYR A 1 118 ? -19.406 7.265 20.066 1.00 79.25 118 TYR A O 1
ATOM 967 N N . ILE A 1 119 ? -20.686 6.626 21.796 1.00 84.00 119 ILE A N 1
ATOM 968 C CA . ILE A 1 119 ? -19.693 5.750 22.388 1.00 84.00 119 ILE A CA 1
ATOM 969 C C . ILE A 1 119 ? -19.911 4.358 21.790 1.00 84.00 119 ILE A C 1
ATOM 971 O O . ILE A 1 119 ? -21.011 3.820 21.948 1.00 84.00 119 ILE A O 1
ATOM 975 N N . PRO A 1 120 ? -18.909 3.779 21.105 1.00 85.38 120 PRO A N 1
ATOM 976 C CA . PRO A 1 120 ? -19.049 2.461 20.507 1.00 85.38 120 PRO A CA 1
ATOM 977 C C . PRO A 1 120 ? -19.225 1.404 21.597 1.00 85.38 120 PRO A C 1
ATOM 979 O O . PRO A 1 120 ? -18.647 1.491 22.684 1.00 85.38 120 PRO A O 1
ATOM 982 N N . THR A 1 121 ? -20.019 0.387 21.290 1.00 90.00 121 THR A N 1
ATOM 983 C CA . THR A 1 121 ? -20.162 -0.799 22.132 1.00 90.00 121 THR A CA 1
ATOM 984 C C . THR A 1 121 ? -18.902 -1.664 22.079 1.00 90.00 121 THR A C 1
ATOM 986 O O . THR A 1 121 ? -18.049 -1.520 21.199 1.00 90.00 121 THR A O 1
ATOM 989 N N . GLU A 1 122 ? -18.793 -2.602 23.019 1.00 91.88 122 GLU A N 1
ATOM 990 C CA . GLU A 1 122 ? -17.733 -3.614 23.016 1.00 91.88 122 GLU A CA 1
ATOM 991 C C . GLU A 1 122 ? -17.687 -4.377 21.687 1.00 91.88 122 GLU A C 1
ATOM 993 O O . GLU A 1 122 ? -16.632 -4.460 21.067 1.00 91.88 122 GLU A O 1
ATOM 998 N N . VAL A 1 123 ? -18.850 -4.842 21.218 1.00 90.75 123 VAL A N 1
ATOM 999 C CA . VAL A 1 123 ? -18.981 -5.616 19.977 1.00 90.75 123 VAL A CA 1
ATOM 1000 C C . VAL A 1 123 ? -18.538 -4.797 18.765 1.00 90.75 123 VAL A C 1
ATOM 1002 O O . VAL A 1 123 ? -17.729 -5.267 17.975 1.00 90.75 123 VAL A O 1
ATOM 1005 N N . GLU A 1 124 ? -19.001 -3.551 18.633 1.00 87.69 124 GLU A N 1
ATOM 1006 C CA . GLU A 1 124 ? -18.582 -2.674 17.526 1.00 87.69 124 GLU A CA 1
ATOM 1007 C C . GLU A 1 124 ? -17.075 -2.385 17.559 1.00 87.69 124 GLU A C 1
ATOM 1009 O O . GLU A 1 124 ? -16.431 -2.266 16.513 1.00 87.69 124 GLU A O 1
ATOM 1014 N N . THR A 1 125 ? -16.505 -2.275 18.761 1.00 90.38 125 THR A N 1
ATOM 1015 C CA . THR A 1 125 ? -15.070 -2.051 18.943 1.00 90.38 125 THR A CA 1
ATOM 1016 C C . THR A 1 125 ? -14.259 -3.272 18.520 1.00 90.38 125 THR A C 1
ATOM 1018 O O . THR A 1 125 ? -13.286 -3.125 17.780 1.00 90.38 125 THR A O 1
ATOM 1021 N N . GLU A 1 126 ? -14.667 -4.466 18.948 1.00 92.38 126 GLU A N 1
ATOM 1022 C CA . GLU A 1 126 ? -14.046 -5.739 18.565 1.00 92.38 126 GLU A CA 1
ATOM 1023 C C . GLU A 1 126 ? -14.126 -5.961 17.050 1.00 92.38 126 GLU A C 1
ATOM 1025 O O . GLU A 1 126 ? -13.097 -6.175 16.408 1.00 92.38 126 GLU A O 1
ATOM 1030 N N . GLU A 1 127 ? -15.305 -5.776 16.448 1.00 89.19 127 GLU A N 1
ATOM 1031 C CA . GLU A 1 127 ? -15.497 -5.909 14.998 1.00 89.19 127 GLU A CA 1
ATOM 1032 C C . GLU A 1 127 ? -14.598 -4.958 14.198 1.00 89.19 127 GLU A C 1
ATOM 1034 O O . GLU A 1 127 ? -14.030 -5.342 13.168 1.00 89.19 127 GLU A O 1
ATOM 1039 N N . PHE A 1 128 ? -14.441 -3.709 14.650 1.00 88.19 128 PHE A N 1
ATOM 1040 C CA . PHE A 1 128 ? -13.547 -2.770 13.977 1.00 88.19 128 PHE A CA 1
ATOM 1041 C C . PHE A 1 128 ? -12.093 -3.236 14.039 1.00 88.19 128 PHE A C 1
ATOM 1043 O O . PHE A 1 128 ? -11.396 -3.202 13.023 1.00 88.19 128 PHE A O 1
ATOM 1050 N N . ILE A 1 129 ? -11.636 -3.679 15.210 1.00 92.69 129 ILE A N 1
ATOM 1051 C CA . ILE A 1 129 ? -10.257 -4.127 15.428 1.00 92.69 129 ILE A CA 1
ATOM 1052 C C . ILE A 1 129 ? -9.940 -5.353 14.581 1.00 92.69 129 ILE A C 1
ATOM 1054 O O . ILE A 1 129 ? -8.904 -5.353 13.915 1.00 92.69 129 ILE A O 1
ATOM 1058 N N . ASP A 1 130 ? -10.839 -6.334 14.534 1.00 91.81 130 ASP A N 1
ATOM 1059 C CA . ASP A 1 130 ? -10.684 -7.538 13.713 1.00 91.81 130 ASP A CA 1
ATOM 1060 C C . ASP A 1 130 ? -10.547 -7.184 12.229 1.00 91.81 130 ASP A C 1
ATOM 1062 O O . ASP A 1 130 ? -9.702 -7.720 11.507 1.00 91.81 130 ASP A O 1
ATOM 1066 N N . ILE A 1 131 ? -11.338 -6.219 11.757 1.00 88.69 131 ILE A N 1
ATOM 1067 C CA . ILE A 1 131 ? -11.265 -5.753 10.370 1.00 88.69 131 ILE A CA 1
ATOM 1068 C C . ILE A 1 131 ? -9.946 -5.031 10.095 1.00 88.69 131 ILE A C 1
ATOM 1070 O O . ILE A 1 131 ? -9.359 -5.237 9.027 1.00 88.69 131 ILE A O 1
ATOM 1074 N N . ILE A 1 132 ? -9.456 -4.212 11.031 1.00 91.94 132 ILE A N 1
ATOM 1075 C CA . ILE A 1 132 ? -8.145 -3.568 10.888 1.00 91.94 132 ILE A CA 1
ATOM 1076 C C . ILE A 1 132 ? -7.028 -4.612 10.905 1.00 91.94 132 ILE A C 1
ATOM 1078 O O . ILE A 1 132 ? -6.124 -4.531 10.078 1.00 91.94 132 ILE A O 1
ATOM 1082 N N . GLU A 1 133 ? -7.093 -5.615 11.775 1.00 94.75 133 GLU A N 1
ATOM 1083 C CA . GLU A 1 133 ? -6.125 -6.710 11.802 1.00 94.75 133 GLU A CA 1
ATOM 1084 C C . GLU A 1 133 ? -6.075 -7.463 10.471 1.00 94.75 133 GLU A C 1
ATOM 1086 O O . GLU A 1 133 ? -4.998 -7.613 9.887 1.00 94.75 133 GLU A O 1
ATOM 1091 N N . LEU A 1 134 ? -7.237 -7.864 9.947 1.00 92.06 134 LEU A N 1
ATOM 1092 C CA . LEU A 1 134 ? -7.340 -8.520 8.644 1.00 92.06 134 LEU A CA 1
ATOM 1093 C C . LEU A 1 134 ? -6.800 -7.631 7.520 1.00 92.06 134 LEU A C 1
ATOM 1095 O O . LEU A 1 134 ? -6.132 -8.121 6.608 1.00 92.06 134 LEU A O 1
ATOM 1099 N N . PHE A 1 135 ? -7.061 -6.324 7.580 1.00 91.88 135 PHE A N 1
ATOM 1100 C CA . PHE A 1 135 ? -6.542 -5.367 6.611 1.00 91.88 135 PHE A CA 1
ATOM 1101 C C . PHE A 1 135 ? -5.013 -5.269 6.653 1.00 91.88 135 PHE A C 1
ATOM 1103 O O . PHE A 1 135 ? -4.372 -5.326 5.599 1.00 91.88 135 PHE A O 1
ATOM 1110 N N . LEU A 1 136 ? -4.421 -5.130 7.845 1.00 94.62 136 LEU A N 1
ATOM 1111 C CA . LEU A 1 136 ? -2.967 -5.083 8.001 1.00 94.62 136 LEU A CA 1
ATOM 1112 C C . LEU A 1 136 ? -2.347 -6.376 7.473 1.00 94.62 136 LEU A C 1
ATOM 1114 O O . LEU A 1 136 ? -1.484 -6.313 6.604 1.00 94.62 136 LEU A O 1
ATOM 1118 N N . ALA A 1 137 ? -2.864 -7.537 7.882 1.00 93.81 137 ALA A N 1
ATOM 1119 C CA . ALA A 1 137 ? -2.376 -8.832 7.413 1.00 93.81 137 ALA A CA 1
ATOM 1120 C C . ALA A 1 137 ? -2.461 -8.980 5.881 1.00 93.81 137 ALA A C 1
ATOM 1122 O O . ALA A 1 137 ? -1.526 -9.461 5.243 1.00 93.81 137 ALA A O 1
ATOM 1123 N N . ALA A 1 138 ? -3.554 -8.522 5.262 1.00 91.12 138 ALA A N 1
ATOM 1124 C CA . ALA A 1 138 ? -3.743 -8.605 3.812 1.00 91.12 138 ALA A CA 1
ATOM 1125 C C . ALA A 1 138 ? -2.848 -7.641 3.010 1.00 91.12 138 ALA A C 1
ATOM 1127 O O . ALA A 1 138 ? -2.639 -7.847 1.809 1.00 91.12 138 ALA A O 1
ATOM 1128 N N . THR A 1 139 ? -2.352 -6.576 3.643 1.00 93.12 139 THR A N 1
ATOM 1129 C CA . THR A 1 139 ? -1.594 -5.510 2.973 1.00 93.12 139 THR A CA 1
ATOM 1130 C C . THR A 1 139 ? -0.127 -5.436 3.385 1.00 93.12 139 THR A C 1
ATOM 1132 O O . THR A 1 139 ? 0.636 -4.753 2.706 1.00 93.12 139 THR A O 1
ATOM 1135 N N . ASP A 1 140 ? 0.290 -6.170 4.417 1.00 93.75 140 ASP A N 1
ATOM 1136 C CA . ASP A 1 140 ? 1.664 -6.178 4.934 1.00 93.75 140 ASP A CA 1
ATOM 1137 C C . ASP A 1 140 ? 2.699 -6.551 3.867 1.00 93.75 140 ASP A C 1
ATOM 1139 O O . ASP A 1 140 ? 3.788 -5.986 3.816 1.00 93.75 140 ASP A O 1
ATOM 1143 N N . LYS A 1 141 ? 2.325 -7.414 2.915 1.00 92.69 141 LYS A N 1
ATOM 1144 C CA . LYS A 1 141 ? 3.196 -7.759 1.785 1.00 92.69 141 LYS A CA 1
ATOM 1145 C C . LYS A 1 141 ? 3.625 -6.548 0.957 1.00 92.69 141 LYS A C 1
ATOM 1147 O O . LYS A 1 141 ? 4.742 -6.532 0.471 1.00 92.69 141 LYS A O 1
ATOM 1152 N N . TYR A 1 142 ? 2.789 -5.515 0.825 1.00 94.06 142 TYR A N 1
ATOM 1153 C CA . TYR A 1 142 ? 3.164 -4.300 0.092 1.00 94.06 142 TYR A CA 1
ATOM 1154 C C . TYR A 1 142 ? 4.146 -3.424 0.879 1.00 94.06 142 TYR A C 1
ATOM 1156 O O . TYR A 1 142 ? 4.649 -2.450 0.331 1.00 94.06 142 TYR A O 1
ATOM 1164 N N . VAL A 1 143 ? 4.410 -3.763 2.144 1.00 94.19 143 VAL A N 1
ATOM 1165 C CA . VAL A 1 143 ? 5.426 -3.136 2.988 1.00 94.19 143 VAL A CA 1
ATOM 1166 C C . VAL A 1 143 ? 6.693 -3.993 3.034 1.00 94.19 143 VAL A C 1
ATOM 1168 O O . VAL A 1 143 ? 7.788 -3.527 2.725 1.00 94.19 143 VAL A O 1
ATOM 1171 N N . CYS A 1 144 ? 6.549 -5.269 3.384 1.00 93.88 144 CYS A N 1
ATOM 1172 C CA . CYS A 1 144 ? 7.673 -6.186 3.569 1.00 93.88 144 CYS A CA 1
ATOM 1173 C C . CYS A 1 144 ? 8.289 -6.677 2.248 1.00 93.88 144 CYS A C 1
ATOM 1175 O O . CYS A 1 144 ? 9.466 -7.028 2.215 1.00 93.88 144 CYS A O 1
ATOM 1177 N N . GLN A 1 145 ? 7.490 -6.725 1.181 1.00 93.19 145 GLN A N 1
ATOM 1178 C CA . GLN A 1 145 ? 7.831 -7.257 -0.138 1.00 93.19 145 GLN A CA 1
ATOM 1179 C C . GLN A 1 145 ? 7.217 -6.356 -1.221 1.00 93.19 145 GLN A C 1
ATOM 1181 O O . GLN A 1 145 ? 6.374 -6.774 -2.020 1.00 93.19 145 GLN A O 1
ATOM 1186 N N . PHE A 1 146 ? 7.587 -5.076 -1.224 1.00 95.19 146 PHE A N 1
ATOM 1187 C CA . PHE A 1 146 ? 7.120 -4.150 -2.248 1.00 95.19 146 PHE A CA 1
ATOM 1188 C C . PHE A 1 146 ? 7.667 -4.577 -3.623 1.00 95.19 146 PHE A C 1
ATOM 1190 O O . PHE A 1 146 ? 8.871 -4.826 -3.727 1.00 95.19 146 PHE A O 1
ATOM 1197 N N . PRO A 1 147 ? 6.825 -4.677 -4.671 1.00 94.12 147 PRO A N 1
ATOM 1198 C CA . PRO A 1 147 ? 7.257 -5.138 -5.987 1.00 94.12 147 PRO A CA 1
ATOM 1199 C C . PRO A 1 147 ? 8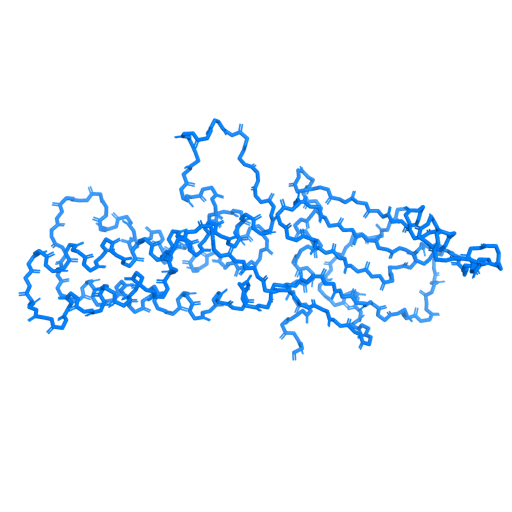.167 -4.095 -6.639 1.00 94.12 147 PRO A C 1
ATOM 1201 O O . PRO A 1 147 ? 7.713 -3.008 -6.994 1.00 94.12 147 PRO A O 1
ATOM 1204 N N . GLU A 1 148 ? 9.445 -4.429 -6.797 1.00 94.25 148 GLU A N 1
ATOM 1205 C CA . GLU A 1 148 ? 10.450 -3.511 -7.333 1.00 94.25 148 GLU A CA 1
ATOM 1206 C C . GLU A 1 148 ? 10.689 -3.768 -8.816 1.00 94.25 148 GLU A C 1
ATOM 1208 O O . GLU A 1 148 ? 10.685 -2.829 -9.610 1.00 94.25 148 GLU A O 1
ATOM 1213 N N . SER A 1 149 ? 10.887 -5.021 -9.226 1.00 92.44 149 SER A N 1
ATOM 1214 C CA . SER A 1 149 ? 11.089 -5.310 -10.642 1.00 92.44 149 SER A CA 1
ATOM 1215 C C . SER A 1 149 ? 10.661 -6.708 -11.059 1.00 92.44 149 SER A C 1
ATOM 1217 O O . SER A 1 149 ? 10.717 -7.646 -10.273 1.00 92.44 149 SER A O 1
ATOM 1219 N N . LEU A 1 150 ? 10.206 -6.831 -12.300 1.00 90.62 150 LEU A N 1
ATOM 1220 C CA . LEU A 1 150 ? 9.752 -8.077 -12.902 1.00 90.62 150 LEU A CA 1
ATOM 1221 C C . LEU A 1 150 ? 10.327 -8.174 -14.309 1.00 90.62 150 LEU A C 1
ATOM 1223 O O . LEU A 1 150 ? 10.066 -7.295 -15.139 1.00 90.62 150 LEU A O 1
ATOM 1227 N N . ASP A 1 151 ? 11.060 -9.246 -14.570 1.00 87.62 151 ASP A N 1
ATOM 1228 C CA . ASP A 1 151 ? 11.481 -9.583 -15.922 1.00 87.62 151 ASP A CA 1
ATOM 1229 C C . ASP A 1 151 ? 10.310 -10.249 -16.654 1.00 87.62 151 ASP A C 1
ATOM 1231 O O . ASP A 1 151 ? 9.511 -10.996 -16.076 1.00 87.62 151 ASP A O 1
ATOM 1235 N N . ILE A 1 152 ? 10.182 -9.955 -17.939 1.00 83.12 152 ILE A N 1
ATOM 1236 C CA . ILE A 1 152 ? 9.121 -10.466 -18.797 1.00 83.12 152 ILE A CA 1
ATOM 1237 C C . ILE A 1 152 ? 9.738 -11.489 -19.738 1.00 83.12 152 ILE A C 1
ATOM 1239 O O . ILE A 1 152 ? 10.728 -11.215 -20.414 1.00 83.12 152 ILE A O 1
ATOM 1243 N N . ALA A 1 153 ? 9.144 -12.680 -19.805 1.00 74.50 153 ALA A N 1
ATOM 1244 C CA . ALA A 1 153 ? 9.591 -13.685 -20.750 1.00 74.50 153 ALA A CA 1
ATOM 1245 C C . ALA A 1 153 ? 9.365 -13.147 -22.163 1.00 74.50 153 ALA A C 1
ATOM 1247 O O . ALA A 1 153 ? 8.226 -12.951 -22.607 1.00 74.50 153 ALA A O 1
ATOM 1248 N N . VAL A 1 154 ? 10.462 -12.932 -22.885 1.00 66.62 154 VAL A N 1
ATOM 1249 C CA . VAL A 1 154 ? 10.409 -12.595 -24.300 1.00 66.62 154 VAL A CA 1
ATOM 1250 C C . VAL A 1 154 ? 9.888 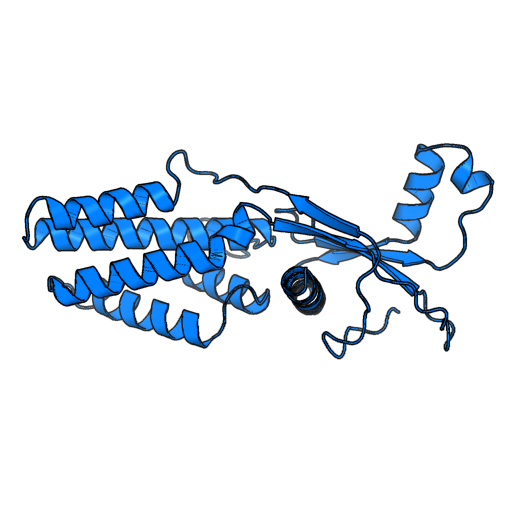-13.830 -25.027 1.00 66.62 154 VAL A C 1
ATOM 1252 O O . VAL A 1 154 ? 10.637 -14.745 -25.370 1.00 66.62 154 VAL A O 1
ATOM 1255 N N . SER A 1 155 ? 8.574 -13.890 -25.258 1.00 55.41 155 SER A N 1
ATOM 1256 C CA . SER A 1 155 ? 8.052 -14.858 -26.216 1.00 55.41 155 SER A CA 1
ATOM 1257 C C . SER A 1 155 ? 8.741 -14.556 -27.547 1.00 55.41 155 SER A C 1
ATOM 1259 O O . SER A 1 155 ? 8.818 -13.397 -27.959 1.00 55.41 155 SER A O 1
ATOM 1261 N N . SER A 1 156 ? 9.261 -15.580 -28.222 1.00 40.16 156 SER A N 1
ATOM 1262 C CA . SER A 1 156 ? 10.003 -15.511 -29.494 1.00 40.16 156 SER A CA 1
ATOM 1263 C C . SER A 1 156 ? 9.185 -14.969 -30.684 1.00 40.16 156 SER A C 1
ATOM 1265 O O . SER A 1 156 ? 9.503 -15.181 -31.852 1.00 40.16 156 SER A O 1
ATOM 1267 N N . ALA A 1 157 ? 8.111 -14.242 -30.397 1.00 42.44 157 ALA A N 1
ATOM 1268 C CA . ALA A 1 157 ? 7.185 -13.617 -31.302 1.00 42.44 157 ALA A CA 1
ATOM 1269 C C . ALA A 1 157 ? 7.290 -12.087 -31.186 1.00 42.44 157 ALA A C 1
ATOM 1271 O O . ALA A 1 157 ? 6.333 -11.410 -30.814 1.00 42.44 157 ALA A O 1
ATOM 1272 N N . SER A 1 158 ? 8.411 -11.535 -31.660 1.00 46.50 158 SER A N 1
ATOM 1273 C CA . SER A 1 158 ? 8.424 -10.245 -32.370 1.00 46.50 158 SER A CA 1
ATOM 1274 C C . SER A 1 158 ? 7.538 -10.366 -33.623 1.00 46.50 158 SER A C 1
ATOM 1276 O O . SER A 1 158 ? 7.995 -10.383 -34.762 1.00 46.50 158 SER A O 1
ATOM 1278 N N . LYS A 1 159 ? 6.234 -10.593 -33.439 1.00 45.31 159 LYS A N 1
ATOM 1279 C CA . LYS A 1 159 ? 5.350 -10.914 -34.561 1.00 45.31 159 LYS A CA 1
ATOM 1280 C C . LYS A 1 159 ? 4.995 -9.681 -35.390 1.00 45.31 159 LYS A C 1
ATOM 1282 O O . LYS A 1 159 ? 4.483 -9.870 -36.480 1.00 45.31 159 LYS A O 1
ATOM 1287 N N . ASN A 1 160 ? 5.291 -8.454 -34.933 1.00 48.47 160 ASN A N 1
ATOM 1288 C CA . ASN A 1 160 ? 4.751 -7.229 -35.543 1.00 48.47 160 ASN A CA 1
ATOM 1289 C C . ASN A 1 160 ? 5.658 -5.967 -35.486 1.00 48.47 160 ASN A C 1
ATOM 1291 O O . ASN A 1 160 ? 5.121 -4.866 -35.452 1.00 48.47 160 ASN A O 1
ATOM 1295 N N . ASN A 1 161 ? 6.999 -6.051 -35.472 1.00 52.56 161 ASN A N 1
ATOM 1296 C CA . ASN A 1 161 ? 7.891 -4.860 -35.436 1.00 52.56 161 ASN A CA 1
ATOM 1297 C C . ASN A 1 161 ? 7.682 -3.899 -34.235 1.00 52.56 161 ASN A C 1
ATOM 1299 O O . ASN A 1 161 ? 8.060 -2.727 -34.296 1.00 52.56 161 ASN A O 1
ATOM 1303 N N . HIS A 1 162 ? 7.085 -4.363 -33.135 1.00 56.50 162 HIS A N 1
ATOM 1304 C CA . HIS A 1 162 ? 6.992 -3.585 -31.898 1.00 56.50 162 HIS A CA 1
ATOM 1305 C C . HIS A 1 162 ? 8.158 -3.943 -30.968 1.00 56.50 162 HIS A C 1
ATOM 1307 O O . HIS A 1 162 ? 8.510 -5.121 -30.896 1.00 56.50 162 HIS A O 1
ATOM 1313 N N . PRO A 1 163 ? 8.749 -2.962 -30.258 1.00 64.06 163 PRO A N 1
ATOM 1314 C CA . PRO A 1 163 ? 9.787 -3.241 -29.272 1.00 64.06 163 PRO A CA 1
ATOM 1315 C C . PRO A 1 163 ? 9.242 -4.195 -28.203 1.00 64.06 163 PRO A C 1
ATOM 1317 O O . PRO A 1 163 ? 8.139 -3.973 -27.692 1.00 64.06 163 PRO A O 1
ATOM 1320 N N . ALA A 1 164 ? 9.990 -5.258 -27.901 1.00 75.56 164 ALA A N 1
ATOM 1321 C CA . ALA A 1 164 ? 9.598 -6.225 -26.883 1.00 75.56 164 ALA A CA 1
ATOM 1322 C C . ALA A 1 164 ? 9.809 -5.613 -25.493 1.00 75.56 164 ALA A C 1
ATOM 1324 O O . ALA A 1 164 ? 10.813 -4.944 -25.254 1.00 75.56 164 ALA A O 1
ATOM 1325 N N . LEU A 1 165 ? 8.857 -5.816 -24.583 1.00 82.94 165 LEU A N 1
ATOM 1326 C CA . LEU A 1 165 ? 9.027 -5.452 -23.180 1.00 82.94 165 LEU A CA 1
ATOM 1327 C C . LEU A 1 165 ? 9.905 -6.511 -22.514 1.00 82.94 165 LEU A C 1
ATOM 1329 O O . LEU A 1 165 ? 9.552 -7.686 -22.534 1.00 82.94 165 LEU A O 1
ATOM 1333 N N . ASP A 1 166 ? 11.025 -6.079 -21.950 1.00 84.75 166 ASP A N 1
ATOM 1334 C CA . ASP A 1 166 ? 12.009 -6.949 -21.302 1.00 84.75 166 ASP A CA 1
ATOM 1335 C C . ASP A 1 166 ? 11.829 -6.943 -19.783 1.00 84.75 166 ASP A C 1
ATOM 1337 O O . ASP A 1 166 ? 11.796 -7.983 -19.133 1.00 84.75 166 ASP A O 1
ATOM 1341 N N . LYS A 1 167 ? 11.627 -5.752 -19.211 1.00 88.94 167 LYS A N 1
ATOM 1342 C CA . LYS A 1 167 ? 11.537 -5.580 -17.763 1.00 88.94 167 LYS A CA 1
ATOM 1343 C C . LYS A 1 167 ? 10.604 -4.448 -17.372 1.00 88.94 167 LYS A C 1
ATOM 1345 O O . LYS A 1 167 ? 10.565 -3.394 -18.008 1.00 88.94 167 LYS A O 1
ATOM 1350 N N . ILE A 1 168 ? 9.888 -4.650 -16.274 1.00 92.50 168 ILE A N 1
ATOM 1351 C CA . ILE A 1 168 ? 9.113 -3.621 -15.582 1.00 92.50 168 ILE A CA 1
ATOM 1352 C C . ILE A 1 168 ? 9.821 -3.318 -14.264 1.00 92.50 168 ILE A C 1
ATOM 1354 O O . ILE A 1 168 ? 10.180 -4.240 -13.536 1.00 92.50 168 ILE A O 1
ATOM 1358 N N . SER A 1 169 ? 10.014 -2.042 -13.935 1.00 94.50 169 SER A N 1
ATOM 1359 C CA . SER A 1 169 ? 10.572 -1.642 -12.640 1.00 94.50 169 SER A CA 1
ATOM 1360 C C . SER A 1 169 ? 9.843 -0.453 -12.025 1.00 94.50 169 SER A C 1
ATOM 1362 O O . SER A 1 169 ? 9.404 0.466 -12.718 1.00 94.50 169 SER A O 1
ATOM 1364 N N . LEU A 1 170 ? 9.703 -0.500 -10.707 1.00 95.44 170 LEU A N 1
ATOM 1365 C CA . LEU A 1 170 ? 9.013 0.463 -9.871 1.00 95.44 170 LEU A CA 1
ATOM 1366 C C . LEU A 1 170 ? 9.890 0.769 -8.660 1.00 95.44 170 LEU A C 1
ATOM 1368 O O . LEU A 1 170 ? 9.995 -0.019 -7.725 1.00 95.44 170 LEU A O 1
ATOM 1372 N N . GLU A 1 171 ? 10.491 1.950 -8.669 1.00 92.94 171 GLU A N 1
ATOM 1373 C CA . GLU A 1 171 ? 11.246 2.434 -7.522 1.00 92.94 171 GLU A CA 1
ATOM 1374 C C . GLU A 1 171 ? 10.275 3.074 -6.513 1.00 92.94 171 GLU A C 1
ATOM 1376 O O . GLU A 1 171 ? 9.505 3.968 -6.902 1.00 92.94 171 GLU A O 1
ATOM 1381 N N . PRO A 1 172 ? 10.274 2.651 -5.233 1.00 94.31 172 PRO A N 1
ATOM 1382 C CA . PRO A 1 172 ? 9.373 3.202 -4.228 1.00 94.31 172 PRO A CA 1
ATOM 1383 C C . PRO A 1 172 ? 9.447 4.731 -4.145 1.00 94.31 172 PRO A C 1
ATOM 1385 O O . PRO A 1 172 ? 10.504 5.333 -4.313 1.00 94.31 172 PRO A O 1
ATOM 1388 N N . TYR A 1 173 ? 8.316 5.371 -3.849 1.00 94.31 173 TYR A N 1
ATOM 1389 C CA . TYR A 1 173 ? 8.181 6.818 -3.607 1.00 94.31 173 TYR A CA 1
ATOM 1390 C C . TYR A 1 173 ? 8.401 7.737 -4.818 1.00 94.31 173 TYR A C 1
ATOM 1392 O O . TYR A 1 173 ? 8.044 8.918 -4.768 1.00 94.31 173 TYR A O 1
ATOM 1400 N N . THR A 1 174 ? 8.914 7.220 -5.933 1.00 93.94 174 THR A N 1
ATOM 1401 C CA . THR A 1 174 ? 9.152 8.020 -7.144 1.00 93.94 174 THR A CA 1
ATOM 1402 C C . THR A 1 174 ? 7.849 8.410 -7.838 1.00 93.94 174 THR A C 1
ATOM 1404 O O . THR A 1 174 ? 7.708 9.541 -8.316 1.00 93.94 174 THR A O 1
ATOM 1407 N N . GLY A 1 175 ? 6.866 7.503 -7.842 1.00 93.75 175 GLY A N 1
ATOM 1408 C CA . GLY A 1 175 ? 5.671 7.622 -8.677 1.00 93.75 175 GLY A CA 1
ATOM 1409 C C . GLY A 1 175 ? 5.984 7.507 -10.154 1.00 93.75 175 GLY A C 1
ATOM 1410 O O . GLY A 1 175 ? 5.326 8.148 -10.963 1.00 93.75 175 GLY A O 1
ATOM 1411 N N . GLU A 1 176 ? 6.998 6.724 -10.495 1.00 94.75 176 GLU A N 1
ATOM 1412 C CA . GLU A 1 176 ? 7.408 6.462 -11.863 1.00 94.75 176 GLU A CA 1
ATOM 1413 C C . GLU A 1 176 ? 7.550 4.955 -12.046 1.00 94.75 176 GLU A C 1
ATOM 1415 O O . GLU A 1 176 ? 8.151 4.271 -11.220 1.00 94.75 176 GLU A O 1
ATOM 1420 N N . ILE A 1 177 ? 6.966 4.434 -13.122 1.00 94.88 177 ILE A N 1
ATOM 1421 C CA . ILE A 1 177 ? 7.200 3.062 -13.570 1.00 94.88 177 ILE A CA 1
ATOM 1422 C C . ILE A 1 177 ? 8.061 3.115 -14.827 1.00 94.88 177 ILE A C 1
ATOM 1424 O O . ILE A 1 177 ? 7.803 3.910 -15.736 1.00 94.88 177 ILE A O 1
ATOM 1428 N N . LYS A 1 178 ? 9.111 2.303 -14.852 1.00 94.62 178 LYS A N 1
ATOM 1429 C CA . LYS A 1 178 ? 10.082 2.225 -15.940 1.00 94.62 178 LYS A CA 1
ATOM 1430 C C . LYS A 1 178 ? 9.883 0.915 -16.688 1.00 94.62 178 LYS A C 1
ATOM 1432 O O . LYS A 1 178 ? 9.861 -0.157 -16.080 1.00 94.62 178 LYS A O 1
ATOM 1437 N N . LEU A 1 179 ? 9.727 1.017 -18.001 1.00 92.12 179 LEU A N 1
ATOM 1438 C CA . LEU A 1 179 ? 9.551 -0.104 -18.916 1.00 92.12 179 LEU A CA 1
ATOM 1439 C C . LEU A 1 179 ? 10.806 -0.222 -19.775 1.00 92.12 179 LEU A C 1
ATOM 1441 O O . LEU A 1 179 ? 11.049 0.627 -20.637 1.00 92.12 179 LEU A O 1
ATOM 1445 N N . GLN A 1 180 ? 11.603 -1.255 -19.525 1.00 89.62 180 GLN A N 1
ATOM 1446 C CA . GLN A 1 180 ? 12.795 -1.547 -20.308 1.00 89.62 180 GLN A CA 1
ATOM 1447 C C . GLN A 1 180 ? 12.398 -2.282 -21.581 1.00 89.62 180 GLN A C 1
ATOM 1449 O O . GLN A 1 180 ? 11.700 -3.299 -21.535 1.00 89.62 180 GLN A O 1
ATOM 1454 N N . LEU A 1 181 ? 12.862 -1.772 -22.715 1.00 85.12 181 LEU A N 1
ATOM 1455 C CA . LEU A 1 181 ? 12.557 -2.324 -24.023 1.00 85.12 181 LEU A CA 1
ATOM 1456 C C . LEU A 1 181 ? 13.765 -3.035 -24.608 1.00 85.12 181 LEU A C 1
ATOM 1458 O O . LEU A 1 181 ? 14.876 -2.507 -24.604 1.00 85.12 181 LEU A O 1
ATOM 1462 N N . CYS A 1 182 ? 13.510 -4.199 -25.188 1.00 75.31 182 CYS A N 1
ATOM 1463 C CA . CYS A 1 182 ? 14.420 -4.867 -26.096 1.00 75.31 182 CYS A CA 1
ATOM 1464 C C . CYS A 1 182 ? 14.018 -4.480 -27.524 1.00 75.31 182 CYS A C 1
ATOM 1466 O O . CYS A 1 182 ? 13.090 -5.039 -28.119 1.00 75.31 182 CYS A O 1
ATOM 1468 N N . ILE A 1 183 ? 14.659 -3.425 -28.034 1.00 66.25 183 ILE A N 1
ATOM 1469 C CA . ILE A 1 183 ? 14.461 -2.939 -29.409 1.00 66.25 183 ILE A CA 1
ATOM 1470 C C . ILE A 1 183 ? 15.506 -3.565 -30.345 1.00 66.25 183 ILE A C 1
ATOM 1472 O O . ILE A 1 183 ? 15.178 -3.928 -31.473 1.00 66.25 183 ILE A O 1
ATOM 1476 N N . PHE A 1 184 ? 16.738 -3.725 -29.852 1.00 67.44 184 PHE A N 1
ATOM 1477 C CA . PHE A 1 184 ? 17.886 -4.324 -30.534 1.00 67.44 184 PHE A CA 1
ATOM 1478 C C . PHE A 1 184 ? 18.738 -5.087 -29.513 1.00 67.44 184 PHE A C 1
ATOM 1480 O O . PHE A 1 184 ? 18.646 -4.804 -28.323 1.00 67.44 184 PHE A O 1
ATOM 1487 N N . GLU A 1 185 ? 19.573 -6.029 -29.953 1.00 72.44 185 GLU A N 1
ATOM 1488 C CA . GLU A 1 185 ? 20.627 -6.558 -29.078 1.00 72.44 185 GLU A CA 1
ATOM 1489 C C . GLU A 1 185 ? 21.671 -5.455 -28.812 1.00 72.44 185 GLU A C 1
ATOM 1491 O O . GLU A 1 185 ? 21.962 -4.672 -29.727 1.00 72.44 185 GLU A O 1
ATOM 1496 N N . PRO A 1 186 ? 22.215 -5.349 -27.583 1.00 78.25 186 PRO A N 1
ATOM 1497 C CA . PRO A 1 186 ? 23.251 -4.369 -27.274 1.00 78.25 186 PRO A CA 1
ATOM 1498 C C . PRO A 1 186 ? 24.469 -4.602 -28.173 1.00 78.25 186 PRO A C 1
ATOM 1500 O O . PRO A 1 186 ? 24.907 -5.738 -28.361 1.00 78.25 186 PRO A O 1
ATOM 1503 N N . SER A 1 187 ? 25.012 -3.526 -28.739 1.00 84.12 187 SER A N 1
ATOM 1504 C CA . SER A 1 187 ? 26.203 -3.605 -29.586 1.00 84.12 187 SER A CA 1
ATOM 1505 C C . SER A 1 187 ? 27.457 -3.909 -28.761 1.00 84.12 187 SER A C 1
ATOM 1507 O O . SER A 1 187 ? 27.478 -3.710 -27.545 1.00 84.12 187 SER A O 1
ATOM 1509 N N . ASP A 1 188 ? 28.546 -4.311 -29.424 1.00 86.75 188 ASP A N 1
ATOM 1510 C CA . ASP A 1 188 ? 29.841 -4.480 -28.752 1.00 86.75 188 ASP A CA 1
ATOM 1511 C C . ASP A 1 188 ? 30.266 -3.202 -28.007 1.00 86.75 188 ASP A C 1
ATOM 1513 O O . ASP A 1 188 ? 30.841 -3.286 -26.927 1.00 86.75 188 ASP A O 1
ATOM 1517 N N . GLU A 1 189 ? 29.947 -2.013 -28.536 1.00 84.88 189 GLU A N 1
ATOM 1518 C CA . GLU A 1 189 ? 30.207 -0.722 -27.878 1.00 84.88 189 GLU A CA 1
ATOM 1519 C C . GLU A 1 189 ? 29.388 -0.527 -26.599 1.00 84.88 189 GLU A C 1
ATOM 1521 O O . GLU A 1 189 ? 29.910 -0.026 -25.599 1.00 84.88 189 GLU A O 1
ATOM 1526 N N . ASP A 1 190 ? 28.129 -0.967 -26.597 1.00 84.88 190 ASP A N 1
ATOM 1527 C CA . ASP A 1 190 ? 27.272 -0.915 -25.411 1.00 84.88 190 ASP A CA 1
ATOM 1528 C C . ASP A 1 190 ? 27.794 -1.855 -24.311 1.00 84.88 190 ASP A C 1
ATOM 1530 O O . ASP A 1 190 ? 27.673 -1.551 -23.126 1.00 84.88 190 ASP A O 1
ATOM 1534 N N . LEU A 1 191 ? 28.437 -2.965 -24.690 1.00 85.50 191 LEU A N 1
ATOM 1535 C CA . LEU A 1 191 ? 28.993 -3.961 -23.767 1.00 85.50 191 LEU A CA 1
ATOM 1536 C C . LEU A 1 191 ? 30.440 -3.670 -23.325 1.00 85.50 191 LEU A C 1
ATOM 1538 O O . LEU A 1 191 ? 30.954 -4.348 -22.435 1.00 85.50 191 LEU A O 1
ATOM 1542 N N . GLN A 1 192 ? 31.104 -2.654 -23.890 1.00 88.88 192 GLN A N 1
ATOM 1543 C CA . GLN A 1 192 ? 32.503 -2.317 -23.570 1.00 88.88 192 GLN A CA 1
ATOM 1544 C C . GLN A 1 192 ? 32.717 -1.864 -22.120 1.00 88.88 192 GLN A C 1
ATOM 1546 O O . GLN A 1 192 ? 33.833 -1.961 -21.603 1.00 88.88 192 GLN A O 1
ATOM 1551 N N . SER A 1 193 ? 31.684 -1.340 -21.454 1.00 91.38 193 SER A N 1
ATOM 1552 C CA . SER A 1 193 ? 31.770 -0.917 -20.056 1.00 91.38 193 SER A CA 1
ATOM 1553 C C . SER A 1 193 ? 30.406 -0.913 -19.366 1.00 91.38 193 SER A C 1
ATOM 1555 O O . SER A 1 193 ? 29.365 -0.828 -20.015 1.00 91.38 193 SER A O 1
ATOM 1557 N N . ILE A 1 194 ? 30.413 -0.927 -18.028 1.00 85.25 194 ILE A N 1
ATOM 1558 C CA . ILE A 1 194 ? 29.194 -0.771 -17.215 1.00 85.25 194 ILE A CA 1
ATOM 1559 C C . ILE A 1 194 ? 28.469 0.541 -17.555 1.00 85.25 194 ILE A C 1
ATOM 1561 O O . ILE A 1 194 ? 27.243 0.579 -17.570 1.00 85.25 194 ILE A O 1
ATOM 1565 N N . GLU A 1 195 ? 29.216 1.611 -17.827 1.00 91.06 195 GLU A N 1
ATOM 1566 C CA . GLU A 1 195 ? 28.644 2.924 -18.127 1.00 91.06 195 GLU A CA 1
ATOM 1567 C C . GLU A 1 195 ? 27.987 2.953 -19.513 1.00 91.06 195 GLU A C 1
ATOM 1569 O O . GLU A 1 195 ? 26.855 3.415 -19.650 1.00 91.06 195 GLU A O 1
ATOM 1574 N N . SER A 1 196 ? 28.647 2.377 -20.523 1.00 85.38 196 SER A N 1
ATOM 1575 C CA . SER A 1 196 ? 28.083 2.207 -21.869 1.00 85.38 196 SER A CA 1
ATOM 1576 C C . SER A 1 196 ? 26.769 1.424 -21.823 1.00 85.38 196 SER A C 1
ATOM 1578 O O . SER A 1 196 ? 25.774 1.841 -22.418 1.00 85.38 196 SER A O 1
ATOM 1580 N N . TYR A 1 197 ? 26.731 0.346 -21.037 1.00 84.69 197 TYR A N 1
ATOM 1581 C CA . TYR A 1 197 ? 25.540 -0.487 -20.910 1.00 84.69 197 TYR A CA 1
ATOM 1582 C C . TYR A 1 197 ? 24.394 0.236 -20.189 1.00 84.69 197 TYR A C 1
ATOM 1584 O O . TYR A 1 197 ? 23.237 0.119 -20.588 1.00 84.69 197 TYR A O 1
ATOM 1592 N N . LYS A 1 198 ? 24.688 1.054 -19.168 1.00 85.12 198 LYS A N 1
ATOM 1593 C CA . LYS A 1 198 ? 23.674 1.913 -18.531 1.00 85.12 198 LYS A CA 1
ATOM 1594 C C . LYS A 1 198 ? 23.073 2.913 -19.513 1.00 85.12 198 LYS A C 1
ATOM 1596 O O . LYS A 1 198 ? 21.854 3.045 -19.561 1.00 85.12 198 LYS A O 1
ATOM 1601 N N . ILE A 1 199 ? 23.908 3.562 -20.325 1.00 86.69 199 ILE A N 1
ATOM 1602 C CA . ILE A 1 199 ? 23.448 4.491 -21.368 1.00 86.69 199 ILE A CA 1
ATOM 1603 C C . ILE A 1 199 ? 22.539 3.762 -22.366 1.00 86.69 199 ILE A C 1
ATOM 1605 O O . ILE A 1 199 ? 21.511 4.305 -22.777 1.00 86.69 199 ILE A O 1
ATOM 1609 N N . TYR A 1 200 ? 22.891 2.534 -22.751 1.00 84.75 200 TYR A N 1
ATOM 1610 C CA . TYR A 1 200 ? 22.038 1.687 -23.582 1.00 84.75 200 TYR A CA 1
ATOM 1611 C C . TYR A 1 200 ? 20.676 1.420 -22.920 1.00 84.75 200 TYR A C 1
ATOM 1613 O O . TYR A 1 200 ? 19.640 1.611 -23.564 1.00 84.75 200 TYR A O 1
ATOM 1621 N N . LEU A 1 201 ? 20.653 1.034 -21.640 1.00 83.75 201 LEU A N 1
ATOM 1622 C CA . LEU A 1 201 ? 19.405 0.786 -20.913 1.00 83.75 201 LEU A CA 1
ATOM 1623 C C . LEU A 1 201 ? 18.534 2.046 -20.843 1.00 8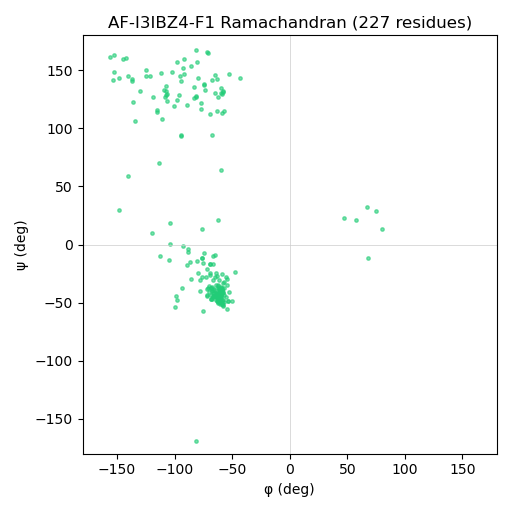3.75 201 LEU A C 1
ATOM 1625 O O . LEU A 1 201 ? 17.358 1.987 -21.197 1.00 83.75 201 LEU A O 1
ATOM 1629 N N . GLU A 1 202 ? 19.118 3.191 -20.482 1.00 84.94 202 GLU A N 1
ATOM 1630 C CA . GLU A 1 202 ? 18.420 4.480 -20.392 1.00 84.94 202 GLU A CA 1
ATOM 1631 C C . GLU A 1 202 ? 17.806 4.909 -21.729 1.00 84.94 202 GLU A C 1
ATOM 1633 O O . GLU A 1 202 ? 16.651 5.338 -21.768 1.00 84.94 202 GLU A O 1
ATOM 1638 N N . LYS A 1 203 ? 18.534 4.741 -22.843 1.00 85.25 203 LYS A N 1
ATOM 1639 C CA . LYS A 1 203 ? 18.022 5.029 -24.196 1.00 85.25 203 LYS A CA 1
ATOM 1640 C C . LYS A 1 203 ? 16.816 4.166 -24.569 1.00 85.25 203 LYS A C 1
ATOM 1642 O O . LYS A 1 203 ? 15.973 4.607 -25.348 1.00 85.25 203 LYS A O 1
ATOM 1647 N N . ASN A 1 204 ? 16.746 2.950 -24.033 1.00 86.38 204 ASN A N 1
ATOM 1648 C CA . ASN A 1 204 ? 15.694 1.976 -24.317 1.00 86.38 204 ASN A CA 1
ATOM 1649 C C . ASN A 1 204 ? 14.674 1.854 -23.169 1.00 86.38 204 ASN A C 1
ATOM 1651 O O . ASN A 1 204 ? 13.931 0.876 -23.104 1.00 86.38 204 ASN A O 1
ATOM 1655 N N . CYS A 1 205 ? 14.616 2.842 -22.275 1.00 89.50 205 CYS A N 1
ATOM 1656 C CA . CYS A 1 205 ? 13.696 2.869 -21.146 1.00 89.50 205 CYS A CA 1
ATOM 1657 C C . CYS A 1 205 ? 12.572 3.885 -21.380 1.00 89.50 205 CYS A C 1
ATOM 1659 O O . CYS A 1 205 ? 12.812 5.059 -21.670 1.00 89.50 205 CYS A O 1
ATOM 1661 N N . LEU A 1 206 ? 11.325 3.452 -21.198 1.00 91.75 206 LEU A N 1
ATOM 1662 C CA . LEU A 1 206 ? 10.168 4.341 -21.144 1.00 91.75 206 LEU A CA 1
ATOM 1663 C C . LEU A 1 206 ? 9.763 4.581 -19.688 1.00 91.75 206 LEU A C 1
ATOM 1665 O O . LEU A 1 206 ? 9.366 3.650 -18.992 1.00 91.75 206 LEU A O 1
ATOM 1669 N N . THR A 1 207 ? 9.799 5.839 -19.252 1.00 94.00 207 THR A N 1
ATOM 1670 C CA . THR A 1 207 ? 9.339 6.246 -17.917 1.00 94.00 207 THR A CA 1
ATOM 1671 C C . THR A 1 207 ? 7.917 6.792 -17.985 1.00 94.00 207 THR A C 1
ATOM 1673 O O . THR A 1 207 ? 7.641 7.745 -18.717 1.00 94.00 207 THR A O 1
ATOM 1676 N N . ILE A 1 208 ? 7.013 6.215 -17.195 1.00 94.38 208 ILE A N 1
ATOM 1677 C CA . ILE A 1 208 ? 5.614 6.636 -17.099 1.00 94.38 208 ILE A CA 1
ATOM 1678 C C . ILE A 1 208 ? 5.355 7.159 -15.676 1.00 94.38 208 ILE A C 1
ATOM 1680 O O . ILE A 1 208 ? 5.435 6.386 -14.720 1.00 94.38 208 ILE A O 1
ATOM 1684 N N . PRO A 1 209 ? 5.034 8.453 -15.502 1.00 95.06 209 PRO A N 1
ATOM 1685 C CA . PRO A 1 209 ? 4.760 9.026 -14.186 1.00 95.06 209 PRO A CA 1
ATOM 1686 C C . PRO A 1 209 ? 3.327 8.735 -13.716 1.00 95.06 209 PRO A C 1
ATOM 1688 O O . PRO A 1 209 ? 2.414 8.607 -14.530 1.00 95.06 209 PRO A O 1
ATOM 1691 N N . SER A 1 210 ? 3.090 8.769 -12.403 1.00 93.38 210 SER A N 1
ATOM 1692 C CA . SER A 1 210 ? 1.780 8.560 -11.758 1.00 93.38 210 SER A CA 1
ATOM 1693 C C . SER A 1 210 ? 0.731 9.627 -12.081 1.00 93.38 210 SER A C 1
ATOM 1695 O O . SER A 1 210 ? -0.450 9.477 -11.769 1.00 93.38 210 SER A O 1
ATOM 1697 N N . SER A 1 211 ? 1.136 10.716 -12.741 1.00 90.62 211 SER A N 1
ATOM 1698 C CA . SER A 1 211 ? 0.226 11.700 -13.329 1.00 90.62 211 SER A CA 1
ATOM 1699 C C . SER A 1 211 ? -0.443 11.217 -14.622 1.00 90.62 211 SER A C 1
ATOM 1701 O O . SER A 1 211 ? -1.437 11.821 -15.029 1.00 90.62 211 SER A O 1
ATOM 1703 N N . ASN A 1 212 ? 0.079 10.161 -15.252 1.00 92.38 212 ASN A N 1
ATOM 1704 C CA . ASN A 1 212 ? -0.476 9.516 -16.437 1.00 92.38 212 ASN A CA 1
ATOM 1705 C C . ASN A 1 212 ? -1.326 8.305 -16.019 1.00 92.38 212 ASN A C 1
ATOM 1707 O O . ASN A 1 212 ? -0.843 7.432 -15.309 1.00 92.38 212 ASN A O 1
ATOM 1711 N N . GLU A 1 213 ? -2.571 8.211 -16.493 1.00 91.00 213 GLU A N 1
ATOM 1712 C CA . GLU A 1 213 ? -3.476 7.090 -16.176 1.00 91.00 213 GLU A CA 1
ATOM 1713 C C . GLU A 1 213 ? -2.913 5.717 -16.591 1.00 91.00 213 GLU A C 1
ATOM 1715 O O . GLU A 1 213 ? -3.237 4.698 -15.982 1.00 91.00 213 GLU A O 1
ATOM 1720 N N . GLU A 1 214 ? -2.022 5.678 -17.586 1.00 91.56 214 GLU A N 1
ATOM 1721 C CA . GLU A 1 214 ? -1.340 4.451 -18.002 1.00 91.56 214 GLU A CA 1
ATOM 1722 C C . GLU A 1 214 ? -0.453 3.854 -16.900 1.00 91.56 214 GLU A C 1
ATOM 1724 O O . GLU A 1 214 ? -0.307 2.635 -16.834 1.00 91.56 214 GLU A O 1
ATOM 1729 N N . TYR A 1 215 ? 0.059 4.681 -15.982 1.00 94.62 215 TYR A N 1
ATOM 1730 C CA . TYR A 1 215 ? 0.799 4.228 -14.802 1.00 94.62 215 TYR A CA 1
ATOM 1731 C C . TYR A 1 215 ? 0.033 3.134 -14.050 1.00 94.62 215 TYR A C 1
ATOM 1733 O O . TYR A 1 215 ? 0.566 2.061 -13.778 1.00 94.62 215 TYR A O 1
ATOM 1741 N N . PHE A 1 216 ? -1.256 3.358 -13.785 1.00 93.88 216 PHE A N 1
ATOM 1742 C CA . PHE A 1 216 ? -2.076 2.430 -13.007 1.00 93.88 216 PHE A CA 1
ATOM 1743 C C . PHE A 1 216 ? -2.355 1.113 -13.736 1.00 93.88 216 PHE A C 1
ATOM 1745 O O . PHE A 1 216 ? -2.596 0.101 -13.081 1.00 93.88 216 PHE A O 1
ATOM 1752 N N . LEU A 1 217 ? -2.310 1.096 -15.072 1.00 92.50 217 LEU A N 1
ATOM 1753 C CA . LEU A 1 217 ? -2.433 -0.142 -15.848 1.00 92.50 217 LEU A CA 1
ATOM 1754 C C . LEU A 1 217 ? -1.202 -1.027 -15.637 1.00 92.50 217 LEU A C 1
ATOM 1756 O O . LEU A 1 217 ? -1.338 -2.208 -15.320 1.00 92.50 217 LEU A O 1
ATOM 1760 N N . TRP A 1 218 ? -0.010 -0.435 -15.728 1.00 92.25 218 TRP A N 1
ATOM 1761 C CA . TRP A 1 218 ? 1.250 -1.146 -15.516 1.00 92.25 218 TRP A CA 1
ATOM 1762 C C . TRP A 1 218 ? 1.441 -1.586 -14.063 1.00 92.25 218 TRP A C 1
ATOM 1764 O O . TRP A 1 218 ? 1.894 -2.703 -13.828 1.00 92.25 218 TRP A O 1
ATOM 1774 N N . ILE A 1 219 ? 1.014 -0.780 -13.083 1.00 93.94 219 ILE A N 1
ATOM 1775 C CA . ILE A 1 219 ? 1.030 -1.184 -11.666 1.00 93.94 219 ILE A CA 1
ATOM 1776 C C . ILE A 1 219 ? 0.122 -2.389 -11.417 1.00 93.94 219 ILE A C 1
ATOM 1778 O O . ILE A 1 219 ? 0.530 -3.329 -10.737 1.00 93.94 219 ILE A O 1
ATOM 1782 N N . LYS A 1 220 ? -1.093 -2.402 -11.980 1.00 92.19 220 LYS A N 1
ATOM 1783 C CA . LYS A 1 220 ? -2.006 -3.548 -11.837 1.00 92.19 220 LYS A CA 1
ATOM 1784 C C . LYS A 1 220 ? -1.427 -4.811 -12.460 1.00 92.19 220 LYS A C 1
ATOM 1786 O O . LYS A 1 220 ? -1.506 -5.866 -11.833 1.00 92.19 220 LYS A O 1
ATOM 1791 N N . LEU A 1 221 ? -0.816 -4.700 -13.643 1.00 89.00 221 LEU A N 1
ATOM 1792 C CA . LEU A 1 221 ? -0.105 -5.813 -14.272 1.00 89.00 221 LEU A CA 1
ATOM 1793 C C . LEU A 1 221 ? 1.012 -6.327 -13.357 1.00 89.00 221 LEU A C 1
ATOM 1795 O O . LEU A 1 221 ? 1.016 -7.510 -13.022 1.00 89.00 221 LEU A O 1
ATOM 1799 N N . LEU A 1 222 ? 1.890 -5.436 -12.886 1.00 90.56 222 LEU A N 1
ATOM 1800 C CA . LEU A 1 222 ? 2.993 -5.777 -11.990 1.00 90.56 222 LEU A CA 1
ATOM 1801 C C . LEU A 1 222 ? 2.479 -6.517 -10.745 1.00 90.56 222 LEU A C 1
ATOM 1803 O O . LEU A 1 222 ? 2.855 -7.659 -10.497 1.00 90.56 222 LEU A O 1
ATOM 1807 N N . ILE A 1 223 ? 1.536 -5.918 -10.013 1.00 90.38 223 ILE A N 1
ATOM 1808 C CA . ILE A 1 223 ? 0.949 -6.515 -8.805 1.00 90.38 223 ILE A CA 1
ATOM 1809 C C . ILE A 1 223 ? 0.271 -7.855 -9.105 1.00 90.38 223 ILE A C 1
ATOM 1811 O O . ILE A 1 223 ? 0.336 -8.753 -8.268 1.00 90.38 223 ILE A O 1
ATOM 1815 N N . SER A 1 224 ? -0.398 -8.004 -10.253 1.00 86.69 224 SER A N 1
ATOM 1816 C CA . SER A 1 224 ? -1.050 -9.267 -10.616 1.00 86.69 224 SER A CA 1
ATOM 1817 C C . SER A 1 224 ? -0.038 -10.402 -10.754 1.00 86.69 224 SER A C 1
ATOM 1819 O O . SER A 1 224 ? -0.258 -11.468 -10.188 1.00 86.69 224 SER A O 1
ATOM 1821 N N . LYS A 1 225 ? 1.114 -10.139 -11.378 1.00 83.56 225 LYS A N 1
ATOM 1822 C CA . LYS A 1 225 ? 2.171 -11.134 -11.567 1.00 83.56 225 LYS A CA 1
ATOM 1823 C C . LYS A 1 225 ? 2.894 -11.478 -10.278 1.00 83.56 225 LYS A C 1
ATOM 1825 O O . LYS A 1 225 ? 3.114 -12.646 -9.998 1.00 83.56 225 LYS A O 1
ATOM 1830 N N . PHE A 1 226 ? 3.126 -10.499 -9.414 1.00 83.25 226 PHE A N 1
ATOM 1831 C CA . PHE A 1 226 ? 3.654 -10.751 -8.072 1.00 83.25 226 PHE A CA 1
ATOM 1832 C C . PHE A 1 226 ? 2.702 -11.525 -7.142 1.00 83.25 226 PHE A C 1
ATOM 1834 O O . PHE A 1 226 ? 3.113 -11.918 -6.058 1.00 83.25 226 PHE A O 1
ATOM 1841 N N . ARG A 1 227 ? 1.430 -11.732 -7.513 1.00 77.94 227 ARG A N 1
ATOM 1842 C CA . ARG A 1 227 ? 0.521 -12.642 -6.786 1.00 77.94 227 ARG A CA 1
ATOM 1843 C C . ARG A 1 227 ? 0.619 -14.094 -7.264 1.00 77.94 227 ARG A C 1
ATOM 1845 O O . ARG A 1 227 ? 0.060 -14.954 -6.593 1.00 77.94 227 ARG A O 1
ATOM 1852 N N . GLU A 1 228 ? 1.232 -14.335 -8.422 1.00 67.88 228 GLU A N 1
ATOM 1853 C CA . GLU A 1 228 ? 1.403 -15.665 -9.023 1.00 67.88 228 GLU A CA 1
ATOM 1854 C C . GLU A 1 228 ? 2.710 -16.353 -8.568 1.00 67.88 228 GLU A C 1
ATOM 1856 O O . GLU A 1 228 ? 2.808 -17.572 -8.695 1.00 67.88 228 GLU A O 1
ATOM 1861 N N . TRP A 1 229 ? 3.673 -15.588 -8.029 1.00 58.34 229 TRP A N 1
ATOM 1862 C CA . TRP A 1 229 ? 4.909 -16.064 -7.383 1.00 58.34 229 TRP A CA 1
ATOM 1863 C C . TRP A 1 229 ? 4.685 -16.430 -5.913 1.00 58.34 229 TRP A C 1
ATOM 1865 O O . TRP A 1 229 ? 5.295 -17.428 -5.466 1.00 58.34 229 TRP A O 1
#

Mean predicted aligned error: 7.68 Å

Radius of gyration: 21.66 Å; Cα contacts (8 Å, |Δi|>4): 317; chains: 1; bounding box: 55×38×67 Å

Secondary structure (DSSP, 8-state):
-PPP-SSTTSS-EEEEEEEEPPPPSSSS-HHHHHHHHHHHHHH--SHHHHHHHHHHHHHHHHHHHHHHHHHTT---SS-TT---HHHHHHHHHHHTSS-HHHHHHHHHHHHHHHHS-PPPPHHHHHHHHHH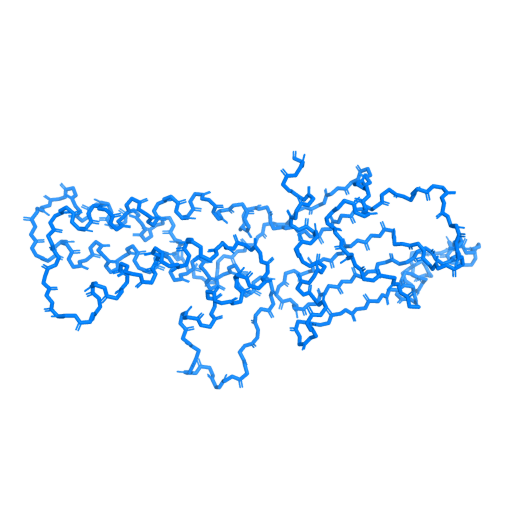HHHHHHHHTHHHHTEEEEEEE---S---SSPPEEEEEEE-TTT-EEEEEEESSPPPHHHHS-HHHHHHHHHHTEEEEETTSTHHHHHHHHHHHHTTT-

Sequence (229 aa):
MIPKPLSHDEYTIGDSASWVKIEYESFIDPAKYLSFSKKDLEIEKSERTFINAISNAKRALHLQVETISKAFGFKSRKSKNNVNFHDHLEYCEKCGVLTPKILKSINKIRNAVEHDYYIPTEVETEEFIDIIELFLAATDKYVCQFPESLDIAVSSASKNNHPALDKISLEPYTGEIKLQLCIFEPSDEDLQSIESYKIYLEKNCLTIPSSNEEYFLWIKLLISKFREW

Foldseek 3Di:
DADQPPDLPPFAFDDDFAFDAADFPDPAALVNLLVQLVVLLVPDFDLVSLLSSLVSLVVSLQSLLVRLLLQLQDDDPDDPVPDDSVSSVVSCVLLVLDDPVLVVVLVVLCCVVPPPPDRDHSVSSVVSSVSSVVVCVSRVCCRGTNGAKTATPPDPCPVDLDWDFGMWGGGTNQQKIKTFTCNDDQDPQCVVDPVSVVVVRVVRIDIDGNVDSSSSSVSNSSVVVVVVD

pLDDT: mean 83.76, std 13.26, range [40.16, 97.94]

Nearest PDB structures (foldseek):
  7mtr-assembly1_B  TM=3.728E-01  e=9.784E+00  Homo sapiens
  8tel-assembly1_A  TM=3.085E-01  e=7.895E+00  Arabidopsis thaliana

Solvent-accessible surface area (backbone atoms only — not comparable to full-atom values): 12806 Å² total; per-residue (Å²): 125,73,82,74,82,88,49,77,78,77,62,50,79,30,99,47,74,45,64,40,69,61,81,71,97,52,96,69,54,35,69,56,29,37,50,50,16,54,47,28,62,69,74,47,93,44,67,68,27,36,56,49,16,48,54,25,28,50,50,15,50,51,51,51,43,48,49,45,22,32,38,68,19,62,71,78,91,54,61,91,88,67,73,50,75,62,60,34,52,54,46,28,37,57,39,58,79,43,52,75,66,59,53,51,55,53,52,54,53,50,49,59,63,67,71,67,83,62,80,65,48,72,67,59,38,50,56,51,44,54,51,44,51,53,48,50,67,75,46,43,52,59,33,67,46,23,74,29,33,39,33,34,43,72,64,96,64,74,79,75,89,51,59,41,63,40,33,42,35,34,56,71,54,68,16,40,40,38,39,33,42,47,74,67,82,81,48,74,70,29,68,72,38,76,66,39,37,49,52,51,48,58,76,35,44,48,78,38,42,62,90,41,78,64,33,35,57,54,43,34,42,52,54,55,54,67,70,76,112